Protein AF-A0A973CL80-F1 (afdb_monomer_lite)

Foldseek 3Di:
DDPVVVVVVVVVVPPPPDDPPPVPPVLQCVPPPWADQDWALPVQVSVLVNQLCDPDDDPCSNVSSVQQVVQGKKWFWDLLQLPPFTWIWIWGNDPDQKTKIWIWGDDDNTTDTAGIDIASWKFRPDNNFQWIWGWHDPDDQKTKIWIWHGPNRHIHTDDIDIARHDPPGPVVRPVVCCVCGPVVRTTDIDGPPPPPPD

Radius of gyration: 22.51 Å; chains: 1; bounding box: 48×51×79 Å

Sequence (198 aa):
MNKSTLIILLIELGILLSGCATKRLDHHIVKLDLTYDHVINNPYEWALQQFSDGPISGPDVGDYARLVLAHGLKETHADLAGDARKELLLREKSSGRVWTVLVFTPVQSAYKYIGNFTASYASAVNPNESSVLVYEACGGKYGYIYTYTHDGKRFNGTLVRDIHAGDGAPEANNKLMAKLFSQEKRLKWTKTGLMVNE

Structure (mmCIF, N/CA/C/O backbone):
data_AF-A0A973CL80-F1
#
_entry.id   AF-A0A973CL80-F1
#
loop_
_atom_site.group_PDB
_atom_site.id
_atom_site.type_symbol
_atom_site.label_atom_id
_atom_site.label_alt_id
_atom_site.label_comp_id
_atom_site.label_asym_id
_atom_site.label_entity_id
_atom_site.label_seq_id
_atom_site.pdbx_PDB_ins_code
_atom_site.Cartn_x
_atom_site.Cartn_y
_atom_site.Cartn_z
_atom_site.occupancy
_atom_site.B_iso_or_equiv
_atom_site.auth_seq_id
_atom_site.auth_comp_id
_atom_site.auth_asym_id
_atom_site.auth_atom_id
_atom_site.pdbx_PDB_model_num
ATOM 1 N N . MET A 1 1 ? -27.851 -34.816 57.993 1.00 46.81 1 MET A N 1
ATOM 2 C CA . MET A 1 1 ? -27.375 -33.956 56.884 1.00 46.81 1 MET A CA 1
ATOM 3 C C . MET A 1 1 ? -26.200 -34.651 56.215 1.00 46.81 1 MET A C 1
ATOM 5 O O . MET A 1 1 ? -25.145 -34.765 56.825 1.00 46.81 1 MET A O 1
ATOM 9 N N . ASN A 1 2 ? -26.423 -35.220 55.028 1.00 37.25 2 ASN A N 1
ATOM 10 C CA . ASN A 1 2 ? -25.458 -36.082 54.341 1.00 37.25 2 ASN A CA 1
ATOM 11 C C . ASN A 1 2 ? -24.443 -35.267 53.529 1.00 37.25 2 ASN A C 1
ATOM 13 O O . ASN A 1 2 ? -24.817 -34.363 52.779 1.00 37.25 2 ASN A O 1
ATOM 17 N N . LYS A 1 3 ? -23.166 -35.661 53.646 1.00 42.28 3 LYS A N 1
ATOM 18 C CA . LYS A 1 3 ? -21.982 -35.096 52.966 1.00 42.28 3 LYS A CA 1
ATOM 19 C C . LYS A 1 3 ? -22.070 -35.079 51.428 1.00 42.28 3 LYS A C 1
ATOM 21 O O . LYS A 1 3 ? -21.252 -34.438 50.785 1.00 42.28 3 LYS A O 1
ATOM 26 N N . SER A 1 4 ? -23.081 -35.716 50.844 1.00 43.84 4 SER A N 1
ATOM 27 C CA . SER A 1 4 ? -23.290 -35.817 49.395 1.00 43.84 4 SER A CA 1
ATOM 28 C C . SER A 1 4 ? -23.977 -34.600 48.761 1.00 43.84 4 SER A C 1
ATOM 30 O O . SER A 1 4 ? -24.034 -34.510 47.542 1.00 43.84 4 SER A O 1
ATOM 32 N N . THR A 1 5 ? -24.474 -33.648 49.559 1.00 43.38 5 THR A N 1
ATOM 33 C CA . THR A 1 5 ? -25.185 -32.456 49.039 1.00 43.38 5 THR A CA 1
ATOM 34 C C . THR A 1 5 ? -24.254 -31.251 48.839 1.00 43.38 5 THR A C 1
ATOM 36 O O . THR A 1 5 ? -24.629 -30.277 48.199 1.00 43.38 5 THR A O 1
ATOM 39 N N . LEU A 1 6 ? -23.014 -31.313 49.343 1.00 38.94 6 LEU A N 1
ATOM 40 C CA . LEU A 1 6 ? -22.056 -30.199 49.279 1.00 38.94 6 LEU A CA 1
ATOM 41 C C . LEU A 1 6 ? -21.165 -30.218 48.018 1.00 38.94 6 LEU A C 1
ATOM 43 O O . LEU A 1 6 ? -20.456 -29.255 47.759 1.00 38.94 6 LEU A O 1
ATOM 47 N N . ILE A 1 7 ? -21.202 -31.293 47.221 1.00 42.03 7 ILE A N 1
ATOM 48 C CA . ILE A 1 7 ? -20.348 -31.445 46.025 1.00 42.03 7 ILE A CA 1
ATOM 49 C C . ILE A 1 7 ? -21.043 -30.953 44.744 1.00 42.03 7 ILE A C 1
ATOM 51 O O . ILE A 1 7 ? -20.374 -30.588 43.784 1.00 42.03 7 ILE A O 1
ATOM 55 N N . ILE A 1 8 ? -22.374 -30.844 44.735 1.00 38.97 8 ILE A N 1
ATOM 56 C CA . ILE A 1 8 ? -23.116 -30.393 43.545 1.00 38.97 8 ILE A CA 1
ATOM 57 C C . ILE A 1 8 ? -23.096 -28.858 43.408 1.00 38.97 8 ILE A C 1
ATOM 59 O O . ILE A 1 8 ? -23.159 -28.342 42.299 1.00 38.97 8 ILE A O 1
ATOM 63 N N . LEU A 1 9 ? -22.865 -28.114 44.497 1.00 34.72 9 LEU A N 1
ATOM 64 C CA . LEU A 1 9 ? -22.787 -26.646 44.452 1.00 34.72 9 LEU A CA 1
ATOM 65 C C . LEU A 1 9 ? -21.416 -26.094 44.002 1.00 34.72 9 LEU A C 1
ATOM 67 O O . LEU A 1 9 ? -21.276 -24.891 43.805 1.00 34.72 9 LEU A O 1
ATOM 71 N N . LEU A 1 10 ? -20.402 -26.951 43.832 1.00 36.66 10 LEU A N 1
ATOM 72 C CA . LEU A 1 10 ? -19.055 -26.556 43.383 1.00 36.66 10 LEU A CA 1
ATOM 73 C C . LEU A 1 10 ? -18.781 -26.864 41.903 1.00 36.66 10 LEU A C 1
ATOM 75 O O . LEU A 1 10 ? -17.750 -26.448 41.384 1.00 36.66 10 LEU A O 1
ATOM 79 N N . ILE A 1 11 ? -19.706 -27.534 41.209 1.00 35.84 11 ILE A N 1
ATOM 80 C CA . ILE A 1 11 ? -19.589 -27.798 39.765 1.00 35.84 11 ILE A CA 1
ATOM 81 C C . ILE A 1 11 ? -20.318 -26.726 38.937 1.00 35.84 11 ILE A C 1
ATOM 83 O O . ILE A 1 11 ? -19.897 -26.434 37.821 1.00 35.84 11 ILE A O 1
ATOM 87 N N . GLU A 1 12 ? -21.318 -26.035 39.495 1.00 34.50 12 GLU A N 1
ATOM 88 C CA . GLU A 1 12 ? -22.017 -24.951 38.781 1.00 34.50 12 GLU A CA 1
ATOM 89 C C . GLU A 1 12 ? -21.366 -23.563 38.919 1.00 34.50 12 GLU A C 1
ATOM 91 O O . GLU A 1 12 ? -21.663 -22.670 38.131 1.00 34.50 12 GLU A O 1
ATOM 96 N N . LEU A 1 13 ? -20.407 -23.376 39.835 1.00 33.00 13 LEU A N 1
ATOM 97 C CA . LEU A 1 13 ? -19.635 -22.124 39.939 1.00 33.00 13 LEU A CA 1
ATOM 98 C C . LEU A 1 13 ? -18.301 -22.152 39.162 1.00 33.00 13 LEU A C 1
ATOM 100 O O . LEU A 1 13 ? -17.544 -21.184 39.189 1.00 33.00 13 LEU A O 1
ATOM 104 N N . GLY A 1 14 ? -18.009 -23.258 38.468 1.00 31.36 14 GLY A N 1
ATOM 105 C CA . GLY A 1 14 ? -16.753 -23.508 37.748 1.00 31.36 14 GLY A CA 1
ATOM 106 C C . GLY A 1 14 ? -16.830 -23.392 36.221 1.00 31.36 14 GLY A C 1
ATOM 107 O O . GLY A 1 14 ? -15.863 -23.743 35.551 1.00 31.36 14 GLY A O 1
ATOM 108 N N . ILE A 1 15 ? -17.944 -22.908 35.655 1.00 38.41 15 ILE A N 1
ATOM 109 C CA . ILE A 1 15 ? -18.141 -22.750 34.195 1.00 38.41 15 ILE A CA 1
ATOM 110 C C . ILE A 1 15 ? -18.389 -21.276 33.825 1.00 38.41 15 ILE A C 1
ATOM 112 O O . ILE A 1 15 ? -19.225 -20.951 32.991 1.00 38.41 15 ILE A O 1
ATOM 116 N N . LEU A 1 16 ? -17.668 -20.347 34.461 1.00 35.88 16 LEU A N 1
ATOM 117 C CA . LEU A 1 16 ? -17.769 -18.913 34.142 1.00 35.88 16 LEU A CA 1
ATOM 118 C C . LEU A 1 16 ? -16.431 -18.223 33.838 1.00 35.88 16 LEU A C 1
ATOM 120 O O . LEU A 1 16 ? -16.407 -17.013 33.649 1.00 35.88 16 LEU A O 1
ATOM 124 N N . LEU A 1 17 ? -15.322 -18.964 33.723 1.00 36.97 17 LEU A N 1
ATOM 125 C CA . LEU A 1 17 ? -13.997 -18.376 33.456 1.00 36.97 17 LEU A CA 1
ATOM 126 C C . LEU A 1 17 ? -13.122 -19.171 32.469 1.00 36.97 17 LEU A C 1
ATOM 128 O O . LEU A 1 17 ? -11.899 -19.105 32.532 1.00 36.97 17 LEU A O 1
ATOM 132 N N . SER A 1 18 ? -13.716 -19.876 31.507 1.00 39.81 18 SER A N 1
ATOM 133 C CA . SER A 1 18 ? -12.979 -20.366 30.331 1.00 39.81 18 SER A CA 1
ATOM 134 C C . SER A 1 18 ? -13.463 -19.659 29.074 1.00 39.81 18 SER A C 1
ATOM 136 O O . SER A 1 18 ? -14.148 -20.217 28.230 1.00 39.81 18 SER A O 1
ATOM 138 N N . GLY A 1 19 ? -13.063 -18.390 28.987 1.00 29.83 19 GLY A N 1
ATOM 139 C CA . GLY A 1 19 ? -13.034 -17.621 27.755 1.00 29.83 19 GLY A CA 1
ATOM 140 C C . GLY A 1 19 ? -14.408 -17.237 27.224 1.00 29.83 19 GLY A C 1
ATOM 141 O O . GLY A 1 19 ? -15.170 -18.059 26.726 1.00 29.83 19 GLY A O 1
ATOM 142 N N . CYS A 1 20 ? -14.647 -15.931 27.142 1.00 28.47 20 CYS A N 1
ATOM 143 C CA . CYS A 1 20 ? -15.263 -15.399 25.938 1.00 28.47 20 CYS A CA 1
ATOM 144 C C . CYS A 1 20 ? -14.469 -15.932 24.734 1.00 28.47 20 CYS A C 1
ATOM 146 O O . CYS A 1 20 ? -13.555 -15.278 24.233 1.00 28.47 20 CYS A O 1
ATOM 148 N N . ALA A 1 21 ? -14.833 -17.118 24.249 1.00 31.58 21 ALA A N 1
ATOM 149 C CA . ALA A 1 21 ? -14.760 -17.447 22.849 1.00 31.58 21 ALA A CA 1
ATOM 150 C C . ALA A 1 21 ? -15.688 -16.438 22.169 1.00 31.58 21 ALA A C 1
ATOM 152 O O . ALA A 1 21 ? -16.832 -16.722 21.817 1.00 31.58 21 ALA A O 1
ATOM 153 N N . THR A 1 22 ? -15.183 -15.208 22.004 1.00 36.66 22 THR A N 1
ATOM 154 C CA . THR A 1 22 ? -15.509 -14.461 20.803 1.00 36.66 22 THR A CA 1
ATOM 155 C C . THR A 1 22 ? -15.343 -15.488 19.705 1.00 36.66 22 THR A C 1
ATOM 157 O O . THR A 1 22 ? -14.297 -16.129 19.597 1.00 36.66 22 THR A O 1
ATOM 160 N N . LYS A 1 23 ? -16.440 -15.775 19.013 1.00 31.12 23 LYS A N 1
ATOM 161 C CA . LYS A 1 23 ? -16.425 -16.516 17.767 1.00 31.12 23 LYS A CA 1
ATOM 162 C C . LYS A 1 23 ? -15.374 -15.823 16.899 1.00 31.12 23 LYS A C 1
ATOM 164 O O . LYS A 1 23 ? -15.697 -14.858 16.217 1.00 31.12 23 LYS A O 1
ATOM 169 N N . ARG A 1 24 ? -14.110 -16.246 16.983 1.00 37.41 24 ARG A N 1
ATOM 170 C CA . ARG A 1 24 ? -13.103 -15.972 15.972 1.00 37.41 24 ARG A CA 1
ATOM 171 C C . ARG A 1 24 ? -13.581 -16.809 14.801 1.00 37.41 24 ARG A C 1
ATOM 173 O O . ARG A 1 24 ? -13.173 -17.950 14.625 1.00 37.41 24 ARG A O 1
ATOM 180 N N . LEU A 1 25 ? -14.555 -16.254 14.077 1.00 45.69 25 LEU A N 1
ATOM 181 C CA . LEU A 1 25 ? -14.662 -16.502 12.654 1.00 45.69 25 LEU A CA 1
ATOM 182 C C . LEU A 1 25 ? -13.237 -16.348 12.121 1.00 45.69 25 LEU A C 1
ATOM 184 O O . LEU A 1 25 ? -12.468 -15.526 12.619 1.00 45.69 25 LEU A O 1
ATOM 188 N N . ASP A 1 26 ? -12.832 -17.208 11.211 1.00 50.22 26 ASP A N 1
ATOM 189 C CA . ASP A 1 26 ? -11.482 -17.151 10.680 1.00 50.22 26 ASP A CA 1
ATOM 190 C C . ASP A 1 26 ? -11.305 -15.799 9.949 1.00 50.22 26 ASP A C 1
ATOM 192 O O . ASP A 1 26 ? -11.856 -15.585 8.873 1.00 50.22 26 ASP A O 1
ATOM 196 N N . HIS A 1 27 ? -10.664 -14.818 10.601 1.00 61.47 27 HIS A N 1
ATOM 197 C CA . HIS A 1 27 ? -10.579 -13.422 10.140 1.00 61.47 27 HIS A CA 1
ATOM 198 C C . HIS A 1 27 ? -9.438 -13.213 9.125 1.00 61.47 27 HIS A C 1
ATOM 200 O O . HIS A 1 27 ? -9.109 -12.070 8.803 1.00 61.47 27 HIS A O 1
ATOM 206 N N . HIS A 1 28 ? -8.785 -14.285 8.669 1.00 65.62 28 HIS A N 1
ATOM 207 C CA . HIS A 1 28 ? -7.541 -14.239 7.904 1.00 65.62 28 HIS A CA 1
ATOM 208 C C . HIS A 1 28 ? -7.793 -14.096 6.397 1.00 65.62 28 HIS A C 1
ATOM 210 O O . HIS A 1 28 ? -7.787 -15.060 5.634 1.00 65.62 28 HIS A O 1
ATOM 216 N N . ILE A 1 29 ? -8.006 -12.862 5.943 1.00 70.38 29 ILE A N 1
ATOM 217 C CA . ILE A 1 29 ? -8.413 -12.584 4.560 1.00 70.38 29 ILE A CA 1
ATOM 218 C C . ILE A 1 29 ? -7.268 -12.551 3.550 1.00 70.38 29 ILE A C 1
ATOM 220 O O . ILE A 1 29 ? -7.510 -12.746 2.362 1.00 70.38 29 ILE A O 1
ATOM 224 N N . VAL A 1 30 ? -6.027 -12.341 4.001 1.00 65.19 30 VAL A N 1
ATOM 225 C CA . VAL A 1 30 ? -4.845 -12.339 3.118 1.00 65.19 30 VAL A CA 1
ATOM 226 C C . VAL A 1 30 ? -4.619 -13.722 2.479 1.00 65.19 30 VAL A C 1
ATOM 228 O O . VAL A 1 30 ? -3.972 -13.816 1.443 1.00 65.19 30 VAL A O 1
ATOM 231 N N . LYS A 1 31 ? -5.191 -14.792 3.055 1.00 60.50 31 LYS A N 1
ATOM 232 C CA . LYS A 1 31 ? -5.085 -16.178 2.566 1.00 60.50 31 LYS A CA 1
ATOM 233 C C . LYS A 1 31 ? -6.223 -16.618 1.632 1.00 60.50 31 LYS A C 1
ATOM 235 O O . LYS A 1 31 ? -6.086 -17.657 0.996 1.00 60.50 31 LYS A O 1
ATOM 240 N N . LEU A 1 32 ? -7.343 -15.889 1.582 1.00 61.12 32 LEU A N 1
ATOM 241 C CA . LEU A 1 32 ? -8.614 -16.377 1.008 1.00 61.12 32 LEU A CA 1
ATOM 242 C C . LEU A 1 32 ? -9.202 -15.495 -0.103 1.00 61.12 32 LEU A C 1
ATOM 244 O O . LEU A 1 32 ? -10.390 -15.579 -0.393 1.00 61.12 32 LEU A O 1
ATOM 248 N N . ASP A 1 33 ? -8.399 -14.639 -0.721 1.00 55.09 33 ASP A N 1
ATOM 249 C CA . ASP A 1 33 ? -8.839 -13.757 -1.801 1.00 55.09 33 ASP A CA 1
ATOM 250 C C . ASP A 1 33 ? -10.065 -12.845 -1.478 1.00 55.09 33 ASP A C 1
ATOM 252 O O . ASP A 1 33 ? -11.037 -12.745 -2.228 1.00 55.09 33 ASP A O 1
ATOM 256 N N . LEU A 1 34 ? -9.915 -12.048 -0.400 1.00 64.31 34 LEU A N 1
ATOM 257 C CA . LEU A 1 34 ? -10.118 -10.576 -0.428 1.00 64.31 34 LEU A CA 1
ATOM 258 C C . LEU A 1 34 ? -11.486 -9.934 -0.094 1.00 64.31 34 LEU A C 1
ATOM 260 O O . LEU A 1 34 ? -11.766 -8.838 -0.587 1.00 64.31 34 LEU A O 1
ATOM 264 N N . THR A 1 35 ? -12.321 -10.470 0.807 1.00 64.56 35 THR A N 1
ATOM 265 C CA . THR A 1 35 ? -13.436 -9.648 1.344 1.00 64.56 35 THR A CA 1
ATOM 266 C C . THR A 1 35 ? -13.650 -9.787 2.845 1.00 64.56 35 THR A C 1
ATOM 268 O O . THR A 1 35 ? -13.826 -10.890 3.350 1.00 64.56 35 THR A O 1
ATOM 271 N N . TYR A 1 36 ? -13.702 -8.646 3.536 1.00 77.56 36 TYR A N 1
ATOM 272 C CA . TYR A 1 36 ? -14.048 -8.527 4.950 1.00 77.56 36 TYR A CA 1
ATOM 273 C C . TYR A 1 36 ? -15.005 -7.348 5.114 1.00 77.56 36 TYR A C 1
ATOM 275 O O . TYR A 1 36 ? -14.643 -6.212 4.817 1.00 77.56 36 TYR A O 1
ATOM 283 N N . ASP A 1 37 ? -16.239 -7.600 5.537 1.00 77.06 37 ASP A N 1
ATOM 284 C CA . ASP A 1 37 ? -17.301 -6.589 5.605 1.00 77.06 37 ASP A CA 1
ATOM 285 C C . ASP A 1 37 ? -17.542 -6.042 7.022 1.00 77.06 37 ASP A C 1
ATOM 287 O O . ASP A 1 37 ? -18.279 -5.061 7.201 1.00 77.06 37 ASP A O 1
ATOM 291 N N . HIS A 1 38 ? -16.884 -6.628 8.025 1.00 84.12 38 HIS A N 1
ATOM 292 C CA . HIS A 1 38 ? -17.004 -6.210 9.413 1.00 84.12 38 HIS A CA 1
ATOM 293 C C . HIS A 1 38 ? -16.213 -4.931 9.717 1.00 84.12 38 HIS A C 1
ATOM 295 O O . HIS A 1 38 ? -15.209 -4.592 9.088 1.00 84.12 38 HIS A O 1
ATOM 301 N N . VAL A 1 39 ? -16.679 -4.224 10.747 1.00 89.19 39 VAL A N 1
ATOM 302 C CA . VAL A 1 39 ? -16.002 -3.052 11.302 1.00 89.19 39 VAL A CA 1
ATOM 303 C C . VAL A 1 39 ? -14.814 -3.496 12.154 1.00 89.19 39 VAL A C 1
ATOM 305 O O . VAL A 1 39 ? -14.908 -4.440 12.938 1.00 89.19 39 VAL A O 1
ATOM 308 N N . ILE A 1 40 ? -13.698 -2.791 12.005 1.00 90.56 40 ILE A N 1
ATOM 309 C CA . ILE A 1 40 ? -12.434 -3.035 12.688 1.00 90.56 40 ILE A CA 1
ATOM 310 C C . ILE A 1 40 ? -12.152 -1.844 13.602 1.00 90.56 40 ILE A C 1
ATOM 312 O O . ILE A 1 40 ? -11.837 -0.749 13.139 1.00 90.56 40 ILE A O 1
ATOM 316 N N . ASN A 1 41 ? -12.260 -2.062 14.911 1.00 90.56 41 ASN A N 1
A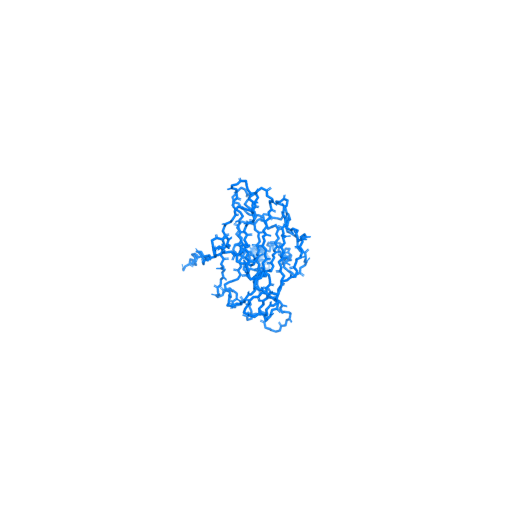TOM 317 C CA . ASN A 1 41 ? -11.998 -1.021 15.911 1.00 90.56 41 ASN A CA 1
ATOM 318 C C . ASN A 1 41 ? -10.494 -0.791 16.130 1.00 90.56 41 ASN A C 1
ATOM 320 O O . ASN A 1 41 ? -10.081 0.328 16.410 1.00 90.56 41 ASN A O 1
ATOM 324 N N . ASN A 1 42 ? -9.680 -1.841 15.977 1.00 91.12 42 ASN A N 1
ATOM 325 C CA . ASN A 1 42 ? -8.225 -1.778 16.099 1.00 91.12 42 ASN A CA 1
ATOM 326 C C . ASN A 1 42 ? -7.556 -2.303 14.813 1.00 91.12 42 ASN A C 1
ATOM 328 O O . ASN A 1 42 ? -7.216 -3.488 14.736 1.00 91.12 42 ASN A O 1
ATOM 332 N N . PRO A 1 43 ? -7.389 -1.461 13.775 1.00 91.12 43 PRO A N 1
ATOM 333 C CA . PRO A 1 43 ? -6.820 -1.894 12.498 1.00 91.12 43 PRO A CA 1
ATOM 334 C C . PRO A 1 43 ? -5.358 -2.337 12.613 1.00 91.12 43 PRO A C 1
ATOM 336 O O . PRO A 1 43 ? -4.914 -3.147 11.805 1.00 91.12 43 PRO A O 1
ATOM 339 N N . TYR A 1 44 ? -4.618 -1.866 13.622 1.00 91.31 44 TYR A N 1
ATOM 340 C CA . TYR A 1 44 ? -3.215 -2.224 13.836 1.00 91.31 44 TYR A CA 1
ATOM 341 C C . TYR A 1 44 ? -3.053 -3.655 14.338 1.00 91.31 44 TYR A C 1
ATOM 343 O O . TYR A 1 44 ? -2.296 -4.427 13.757 1.00 91.31 44 TYR A O 1
ATOM 351 N N . GLU A 1 45 ? -3.781 -4.020 15.393 1.00 87.69 45 GLU A N 1
ATOM 352 C CA . GLU A 1 45 ? -3.793 -5.392 15.911 1.00 87.69 45 GLU A CA 1
ATOM 353 C C . GLU A 1 45 ? -4.332 -6.360 14.860 1.00 87.69 45 GLU A C 1
ATOM 355 O O . GLU A 1 45 ? -3.741 -7.409 14.613 1.00 87.69 45 GLU A O 1
ATOM 360 N N . TRP A 1 46 ? -5.404 -5.960 14.172 1.00 89.19 46 TRP A N 1
ATOM 361 C CA . TRP A 1 46 ? -5.978 -6.761 13.104 1.00 89.19 46 TRP A CA 1
ATOM 362 C C . TRP A 1 46 ? -4.976 -6.970 11.955 1.00 89.19 46 TRP A C 1
ATOM 364 O O . TRP A 1 46 ? -4.794 -8.100 11.509 1.00 89.19 46 TRP A O 1
ATOM 374 N N . ALA A 1 47 ? -4.257 -5.929 11.518 1.00 88.81 47 ALA A N 1
ATOM 375 C CA . ALA A 1 47 ? -3.226 -6.041 10.484 1.00 88.81 47 ALA A CA 1
ATOM 376 C C . ALA A 1 47 ? -2.029 -6.894 10.927 1.00 88.81 47 ALA A C 1
ATOM 378 O O . ALA A 1 47 ? -1.533 -7.695 10.138 1.00 88.81 47 ALA A O 1
ATOM 379 N N . LEU A 1 48 ? -1.576 -6.764 12.179 1.00 87.56 48 LEU A N 1
ATOM 380 C CA . LEU A 1 48 ? -0.533 -7.631 12.733 1.00 87.56 48 LEU A CA 1
ATOM 381 C C . LEU A 1 48 ? -0.954 -9.097 12.682 1.00 87.56 48 LEU A C 1
ATOM 383 O O . LEU A 1 48 ? -0.152 -9.920 12.257 1.00 87.56 48 LEU A O 1
ATOM 387 N N . GLN A 1 49 ? -2.205 -9.403 13.032 1.00 83.88 49 GLN A N 1
ATOM 388 C CA . GLN A 1 49 ? -2.759 -10.750 12.920 1.00 83.88 49 GLN A CA 1
ATOM 389 C C . GLN A 1 49 ? -2.806 -11.238 11.461 1.00 83.88 49 GLN A C 1
ATOM 391 O O . GLN A 1 49 ? -2.486 -12.392 11.187 1.00 83.88 49 GLN A O 1
ATOM 396 N N . GLN A 1 50 ? -3.166 -10.374 10.504 1.00 85.38 50 GLN A N 1
ATOM 397 C CA . GLN A 1 50 ? -3.138 -10.748 9.085 1.00 85.38 50 GLN A CA 1
ATOM 398 C C . GLN A 1 50 ? -1.726 -11.076 8.597 1.00 85.38 50 GLN A C 1
ATOM 400 O O . GLN A 1 50 ? -1.544 -12.010 7.821 1.00 85.38 50 GLN A O 1
ATOM 405 N N . PHE A 1 51 ? -0.727 -10.305 9.029 1.00 85.12 51 PHE A N 1
ATOM 406 C CA . PHE A 1 51 ? 0.654 -10.502 8.602 1.00 85.12 51 PHE A CA 1
ATOM 407 C C . PHE A 1 51 ? 1.343 -11.646 9.344 1.00 85.12 51 PHE A C 1
ATOM 409 O O . PHE A 1 51 ? 2.088 -12.387 8.714 1.00 85.12 51 PHE A O 1
ATOM 416 N N . SER A 1 52 ? 1.097 -11.832 10.646 1.00 79.75 52 SER A N 1
ATOM 417 C CA . SER A 1 52 ? 1.737 -12.878 11.463 1.00 79.75 52 SER A CA 1
ATOM 418 C C . SER A 1 52 ? 1.487 -14.282 10.933 1.00 79.75 52 SER A C 1
ATOM 420 O O . SER A 1 52 ? 2.265 -15.200 11.163 1.00 79.75 52 SER A O 1
ATOM 422 N N . ASP A 1 53 ? 0.405 -14.419 10.188 1.00 72.31 53 ASP A N 1
ATOM 423 C CA . ASP A 1 53 ? -0.056 -15.652 9.594 1.00 72.31 53 ASP A CA 1
ATOM 424 C C . ASP A 1 53 ? 0.809 -16.191 8.454 1.00 72.31 53 ASP A C 1
ATOM 426 O O . ASP A 1 53 ? 0.617 -17.347 8.066 1.00 72.31 53 ASP A O 1
ATOM 430 N N . GLY A 1 54 ? 1.760 -15.377 7.981 1.00 61.19 54 GLY A N 1
ATOM 431 C CA . GLY A 1 54 ? 2.841 -15.736 7.074 1.00 61.19 54 GLY A CA 1
ATOM 432 C C . GLY A 1 54 ? 2.417 -16.172 5.664 1.00 61.19 54 GLY A C 1
ATOM 433 O O . GLY A 1 54 ? 1.285 -16.591 5.432 1.00 61.19 54 GLY A O 1
ATOM 434 N N . PRO A 1 55 ? 3.343 -16.111 4.689 1.00 55.09 55 PRO A N 1
ATOM 435 C CA . PRO A 1 55 ? 3.159 -16.739 3.379 1.00 55.09 55 PRO A CA 1
ATOM 436 C C . PRO A 1 55 ? 3.438 -18.254 3.397 1.00 55.09 55 PRO A C 1
ATOM 438 O O . PRO A 1 55 ? 3.224 -18.932 2.396 1.00 55.09 55 PRO A O 1
ATOM 441 N N . ILE A 1 56 ? 3.964 -18.787 4.505 1.00 48.97 56 ILE A N 1
ATOM 442 C CA . ILE A 1 56 ? 4.509 -20.144 4.595 1.00 48.97 56 ILE A CA 1
ATOM 443 C C . ILE A 1 56 ? 3.573 -20.992 5.451 1.00 48.97 56 ILE A C 1
ATOM 445 O O . ILE A 1 56 ? 3.426 -20.737 6.637 1.00 48.97 56 ILE A O 1
ATOM 449 N N . SER A 1 57 ? 2.982 -22.040 4.884 1.00 52.00 57 SER A N 1
ATOM 450 C CA . SER A 1 57 ? 2.504 -23.180 5.671 1.00 52.00 57 SER A CA 1
ATOM 451 C C . SER A 1 57 ? 3.708 -24.059 6.036 1.00 52.00 57 SER A C 1
ATOM 453 O O . SER A 1 57 ? 4.395 -24.536 5.133 1.00 52.00 57 SER A O 1
ATOM 455 N N . GLY A 1 58 ? 3.992 -24.277 7.324 1.00 50.75 58 GLY A N 1
ATOM 456 C CA . GLY A 1 58 ? 5.140 -25.089 7.754 1.00 50.75 58 GLY A CA 1
ATOM 457 C C . GLY A 1 58 ? 5.531 -24.908 9.229 1.00 50.75 58 GLY A C 1
ATOM 458 O O . GLY A 1 58 ? 4.882 -24.138 9.937 1.00 50.75 58 GLY A O 1
ATOM 459 N N . PRO A 1 59 ? 6.581 -25.602 9.711 1.00 52.09 59 PRO A N 1
ATOM 460 C CA . PRO A 1 59 ? 7.029 -25.537 11.110 1.00 52.09 59 PRO A CA 1
ATOM 461 C C . PRO A 1 59 ? 7.488 -24.134 11.555 1.00 52.09 59 PRO A C 1
ATOM 463 O O . PRO A 1 59 ? 7.483 -23.847 12.749 1.00 52.09 59 PRO A O 1
ATOM 466 N N . ASP A 1 60 ? 7.798 -23.243 10.608 1.00 60.53 60 ASP A N 1
ATOM 467 C CA . ASP A 1 60 ? 8.377 -21.919 10.868 1.00 60.53 60 ASP A CA 1
ATOM 468 C C . ASP A 1 60 ? 7.336 -20.788 11.022 1.00 60.53 60 ASP A C 1
ATOM 470 O O . ASP A 1 60 ? 7.699 -19.627 11.223 1.00 60.53 60 ASP A O 1
ATOM 474 N N . VAL A 1 61 ? 6.030 -21.092 10.962 1.00 62.75 61 VAL A N 1
ATOM 475 C CA . VAL A 1 61 ? 4.944 -20.092 11.110 1.00 62.75 61 VAL A CA 1
ATOM 476 C C . VAL A 1 61 ? 5.060 -19.330 12.431 1.00 62.75 61 VAL A C 1
ATOM 478 O O . VAL A 1 61 ? 4.868 -18.115 12.474 1.00 62.75 61 VAL A O 1
ATOM 481 N N . GLY A 1 62 ? 5.420 -20.031 13.511 1.00 65.31 62 GLY A N 1
ATOM 482 C CA . GLY A 1 62 ? 5.587 -19.420 14.829 1.00 65.31 62 GLY A CA 1
ATOM 483 C C . GLY A 1 62 ? 6.717 -18.389 14.874 1.00 65.31 62 GLY A C 1
ATOM 484 O O . GLY A 1 62 ? 6.584 -17.363 15.540 1.00 65.31 62 GLY A O 1
ATOM 485 N N . ASP A 1 63 ? 7.802 -18.618 14.136 1.00 71.00 63 ASP A N 1
ATOM 486 C CA . ASP A 1 63 ? 8.939 -17.698 14.094 1.00 71.00 63 ASP A CA 1
ATOM 487 C C . ASP A 1 63 ? 8.658 -16.498 13.189 1.00 71.00 63 ASP A C 1
ATOM 489 O O . ASP A 1 63 ? 8.994 -15.367 13.546 1.00 71.00 63 ASP A O 1
ATOM 493 N N . TYR A 1 64 ? 7.937 -16.703 12.084 1.00 69.50 64 TYR A N 1
ATOM 494 C CA . TYR A 1 64 ? 7.464 -15.604 11.244 1.00 69.50 64 TYR A CA 1
ATOM 495 C C . TYR A 1 64 ? 6.508 -14.674 12.004 1.00 69.50 64 TYR A C 1
ATOM 497 O O . TYR A 1 64 ? 6.693 -13.456 12.009 1.00 69.50 64 TYR A O 1
ATOM 505 N N . ALA A 1 65 ? 5.535 -15.241 12.723 1.00 72.94 65 ALA A N 1
ATOM 506 C CA . ALA A 1 65 ? 4.607 -14.480 13.553 1.00 72.94 65 ALA A CA 1
ATOM 507 C C . ALA A 1 65 ? 5.341 -13.616 14.591 1.00 72.94 65 ALA A C 1
ATOM 509 O O . ALA A 1 65 ? 5.037 -12.432 14.751 1.00 72.94 65 ALA A O 1
ATOM 510 N N . ARG A 1 66 ? 6.352 -14.183 15.263 1.00 76.19 66 ARG A N 1
ATOM 511 C CA . ARG A 1 66 ? 7.190 -13.451 16.225 1.00 76.19 66 ARG A CA 1
ATOM 512 C C . ARG A 1 66 ? 7.947 -12.302 15.570 1.00 76.19 66 ARG A C 1
ATOM 514 O O . ARG A 1 66 ? 8.007 -11.227 16.158 1.00 76.19 66 ARG A O 1
ATOM 521 N N . LEU A 1 67 ? 8.499 -12.499 14.372 1.00 76.25 67 LEU A N 1
ATOM 522 C CA . LEU A 1 67 ? 9.218 -11.449 13.645 1.00 76.25 67 LEU A CA 1
ATOM 523 C C . LEU A 1 67 ? 8.301 -10.287 13.258 1.00 76.25 67 LEU A C 1
ATOM 525 O O . LEU A 1 67 ? 8.657 -9.133 13.491 1.00 76.25 67 LEU A O 1
ATOM 529 N N . VAL A 1 68 ? 7.106 -10.578 12.738 1.00 78.06 68 VAL A N 1
ATOM 530 C CA . VAL A 1 68 ? 6.106 -9.554 12.396 1.00 78.06 68 VAL A CA 1
ATOM 531 C C . VAL A 1 68 ? 5.730 -8.735 13.630 1.00 78.06 68 VAL A C 1
ATOM 533 O O . VAL A 1 68 ? 5.737 -7.504 13.582 1.00 78.06 68 VAL A O 1
ATOM 536 N N . LEU A 1 69 ? 5.452 -9.403 14.753 1.00 78.81 69 LEU A N 1
ATOM 537 C CA . LEU A 1 69 ? 5.105 -8.739 16.010 1.00 78.81 69 LEU A CA 1
ATOM 538 C C . LEU A 1 69 ? 6.275 -7.917 16.570 1.00 78.81 69 LEU A C 1
ATOM 540 O O . LEU A 1 69 ? 6.068 -6.796 17.031 1.00 78.81 69 LEU A O 1
ATOM 544 N N . ALA A 1 70 ? 7.503 -8.432 16.489 1.00 80.62 70 ALA A N 1
ATOM 545 C CA . ALA A 1 70 ? 8.701 -7.740 16.961 1.00 80.62 70 ALA A CA 1
ATOM 546 C C . ALA A 1 70 ? 9.040 -6.504 16.113 1.00 80.62 70 ALA A C 1
ATOM 548 O O . ALA A 1 70 ? 9.478 -5.474 16.632 1.00 80.62 70 ALA A O 1
ATOM 549 N N . HIS A 1 71 ? 8.852 -6.584 14.797 1.00 83.06 71 HIS A N 1
ATOM 550 C CA . HIS A 1 71 ? 9.122 -5.471 13.895 1.00 83.06 71 HIS A CA 1
ATOM 551 C C . HIS A 1 71 ? 8.004 -4.427 13.915 1.00 83.06 71 HIS A C 1
ATOM 553 O O . HIS A 1 71 ? 8.285 -3.224 13.857 1.00 83.06 71 HIS A O 1
ATOM 559 N N . GLY A 1 72 ? 6.756 -4.868 14.039 1.00 88.62 72 GLY A N 1
ATOM 560 C CA . GLY A 1 72 ? 5.580 -4.018 14.011 1.00 88.62 72 GLY A CA 1
ATOM 561 C C . GLY A 1 72 ? 5.233 -3.540 12.601 1.00 88.62 72 GLY A C 1
ATOM 562 O O . GLY A 1 72 ? 5.624 -4.121 11.585 1.00 88.62 72 GLY A O 1
ATOM 563 N N . LEU A 1 73 ? 4.490 -2.438 12.541 1.00 92.62 73 LEU A N 1
ATOM 564 C CA . LEU A 1 73 ? 3.932 -1.911 11.303 1.00 92.62 73 LEU A CA 1
ATOM 565 C C . LEU A 1 73 ? 4.570 -0.579 10.895 1.00 92.62 73 LEU A C 1
ATOM 567 O O . LEU A 1 73 ? 5.176 0.159 11.683 1.00 92.62 73 LEU A O 1
ATOM 571 N N . LYS A 1 74 ? 4.391 -0.257 9.619 1.00 94.00 74 LYS A N 1
ATOM 572 C CA . LYS A 1 74 ? 4.447 1.104 9.103 1.00 94.00 74 LYS A CA 1
ATOM 573 C C . LYS A 1 74 ? 3.070 1.519 8.621 1.00 94.00 74 LYS A C 1
ATOM 575 O O . LYS A 1 74 ? 2.331 0.700 8.078 1.00 94.00 74 LYS A O 1
ATOM 580 N N . GLU A 1 75 ? 2.785 2.801 8.763 1.00 95.38 75 GLU A N 1
ATOM 581 C CA . GLU A 1 75 ? 1.530 3.400 8.333 1.00 95.38 75 GLU A CA 1
ATOM 582 C C . GLU A 1 75 ? 1.750 4.563 7.379 1.00 95.38 75 GLU A C 1
ATOM 584 O O . GLU A 1 75 ? 2.834 5.148 7.293 1.00 95.38 75 GLU A O 1
ATOM 589 N N . THR A 1 76 ? 0.692 4.896 6.661 1.00 94.00 76 THR A N 1
ATOM 590 C CA . THR A 1 76 ? 0.535 6.173 5.985 1.00 94.00 76 THR A CA 1
ATOM 591 C C . THR A 1 76 ? -0.952 6.481 5.861 1.00 94.00 76 THR A C 1
ATOM 593 O O . THR A 1 76 ? -1.790 5.578 5.906 1.00 94.00 76 THR A O 1
ATOM 596 N N . HIS A 1 77 ? -1.261 7.762 5.699 1.00 92.44 77 HIS A N 1
ATOM 597 C CA . HIS A 1 77 ? -2.608 8.236 5.437 1.00 92.44 77 HIS A CA 1
ATOM 598 C C . HIS A 1 77 ? -2.629 8.968 4.106 1.00 92.44 77 HIS A C 1
ATOM 600 O O . HIS A 1 77 ? -1.844 9.898 3.894 1.00 92.44 77 HIS A O 1
ATOM 606 N N . ALA A 1 78 ? -3.542 8.573 3.232 1.00 90.19 78 ALA A N 1
ATOM 607 C CA . ALA A 1 78 ? -3.701 9.167 1.916 1.00 90.19 78 ALA A CA 1
ATOM 608 C C . ALA A 1 78 ? -5.181 9.319 1.603 1.00 90.19 78 ALA A C 1
ATOM 610 O O . ALA A 1 78 ? -5.958 8.440 1.937 1.00 90.19 78 ALA A O 1
ATOM 611 N N . ASP A 1 79 ? -5.545 10.438 0.987 1.00 88.00 79 ASP A N 1
ATOM 612 C CA . ASP A 1 79 ? -6.870 10.608 0.399 1.00 88.00 79 ASP A CA 1
ATOM 613 C C . ASP A 1 79 ? -6.841 9.940 -0.979 1.00 88.00 79 ASP A C 1
ATOM 615 O O . ASP A 1 79 ? -6.251 10.486 -1.916 1.00 88.00 79 ASP A O 1
ATOM 619 N N . LEU A 1 80 ? -7.347 8.709 -1.062 1.00 86.19 80 LEU A N 1
ATOM 620 C CA . LEU A 1 80 ? -7.364 7.936 -2.303 1.00 86.19 80 LEU A CA 1
ATOM 621 C C . LEU A 1 80 ? -8.592 8.265 -3.158 1.00 86.19 80 LEU A C 1
ATOM 623 O O . LEU A 1 80 ? -8.527 8.086 -4.372 1.00 86.19 80 LEU A O 1
ATOM 627 N N . ALA A 1 81 ? -9.674 8.757 -2.540 1.00 80.88 81 ALA A N 1
ATOM 628 C CA . ALA A 1 81 ? -10.966 9.040 -3.172 1.00 80.88 81 ALA A CA 1
ATOM 629 C C . ALA A 1 81 ? -11.237 10.519 -3.480 1.00 80.88 81 ALA A C 1
ATOM 631 O O . ALA A 1 81 ? -12.245 10.821 -4.121 1.00 80.88 81 ALA A O 1
ATOM 632 N N . GLY A 1 82 ? -10.372 11.427 -3.028 1.00 81.81 82 GLY A N 1
ATOM 633 C CA . GLY A 1 82 ? -10.503 12.869 -3.232 1.00 81.81 82 GLY A CA 1
ATOM 634 C C . GLY A 1 82 ? -11.622 13.514 -2.437 1.00 81.81 82 GLY A C 1
ATOM 635 O O . GLY A 1 82 ? -12.053 14.618 -2.768 1.00 81.81 82 GLY A O 1
ATOM 636 N N . ASP A 1 83 ? -12.117 12.832 -1.410 1.00 83.69 83 ASP A N 1
ATOM 637 C CA . ASP A 1 83 ? -13.241 13.273 -0.591 1.00 83.69 83 ASP A CA 1
ATOM 638 C C . ASP A 1 83 ? -12.790 13.854 0.760 1.00 83.69 83 ASP A C 1
ATOM 640 O O . ASP A 1 83 ? -13.602 14.050 1.668 1.00 83.69 83 ASP A O 1
ATOM 644 N N . ALA A 1 84 ? -11.489 14.144 0.889 1.00 84.94 84 ALA A N 1
ATOM 645 C CA . ALA A 1 84 ? -10.803 14.591 2.095 1.00 84.94 84 ALA A CA 1
ATOM 646 C C . ALA A 1 84 ? -10.808 13.585 3.261 1.00 84.94 84 ALA A C 1
ATOM 648 O O . ALA A 1 84 ? -10.216 13.872 4.311 1.00 84.94 84 ALA A O 1
ATOM 649 N N . ARG A 1 85 ? -11.401 12.393 3.104 1.00 87.50 85 ARG A N 1
ATOM 650 C CA . ARG A 1 85 ? -11.256 11.295 4.060 1.00 87.50 85 ARG A CA 1
ATOM 651 C C . ARG A 1 85 ? -10.019 10.505 3.681 1.00 87.50 85 ARG A C 1
ATOM 653 O O . ARG A 1 85 ? -9.901 9.967 2.594 1.00 87.50 85 ARG A O 1
ATOM 660 N N . LYS A 1 86 ? -9.067 10.449 4.607 1.00 90.38 86 LYS A N 1
ATOM 661 C CA . LYS A 1 86 ? -7.820 9.726 4.370 1.00 90.38 86 LYS A CA 1
ATOM 662 C C . LYS A 1 86 ? -7.981 8.266 4.752 1.00 90.38 86 LYS A C 1
ATOM 664 O O . LYS A 1 86 ? -8.197 7.957 5.926 1.00 90.38 86 LYS A O 1
ATOM 669 N N . GLU A 1 87 ? -7.793 7.376 3.793 1.00 91.81 87 GLU A N 1
ATOM 670 C CA . GLU A 1 87 ? -7.574 5.963 4.046 1.00 91.81 87 GLU A CA 1
ATOM 671 C C . GLU A 1 87 ? -6.332 5.762 4.920 1.00 91.81 87 GLU A C 1
ATOM 673 O O . GLU A 1 87 ? 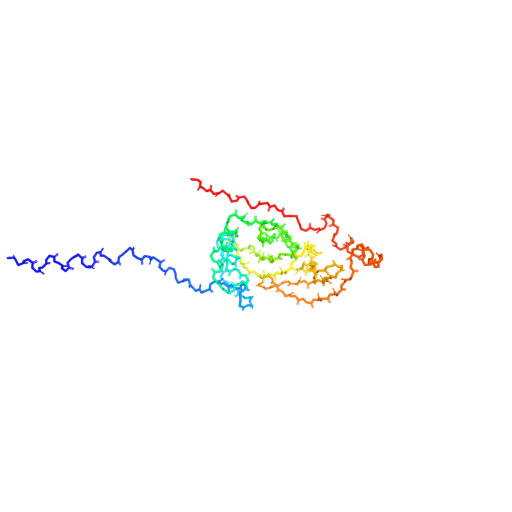-5.334 6.484 4.822 1.00 91.81 87 GLU A O 1
ATOM 678 N N . LEU A 1 88 ? -6.398 4.755 5.787 1.00 94.44 88 LEU A N 1
ATOM 679 C CA . LEU A 1 88 ? -5.255 4.228 6.518 1.00 94.44 88 LEU A CA 1
ATOM 680 C C . LEU A 1 88 ? -4.658 3.084 5.703 1.00 94.44 88 LEU A C 1
ATOM 682 O O . LEU A 1 88 ? -5.358 2.141 5.337 1.00 94.44 88 LEU A O 1
ATOM 686 N N . LEU A 1 89 ? -3.356 3.144 5.452 1.00 94.25 89 LEU A N 1
ATOM 687 C CA . LEU A 1 89 ? -2.625 2.064 4.808 1.00 94.25 89 LEU A CA 1
ATOM 688 C C . LEU A 1 89 ? -1.593 1.511 5.781 1.00 94.25 89 LEU A C 1
ATOM 690 O O . LEU A 1 89 ? -0.812 2.270 6.357 1.00 94.25 89 LEU A O 1
ATOM 694 N N . LEU A 1 90 ? -1.567 0.189 5.934 1.00 94.25 90 LEU A N 1
ATOM 695 C CA . LEU A 1 90 ? -0.667 -0.517 6.841 1.00 94.25 90 LEU A CA 1
ATOM 696 C C . LEU A 1 90 ? 0.173 -1.537 6.083 1.00 94.25 90 LEU A C 1
ATOM 698 O O . LEU A 1 90 ? -0.324 -2.263 5.224 1.00 94.25 90 LEU A O 1
ATOM 702 N N . ARG A 1 91 ? 1.452 -1.627 6.440 1.00 93.12 91 ARG A N 1
ATOM 703 C CA . ARG A 1 91 ? 2.354 -2.675 5.955 1.00 93.12 91 ARG A CA 1
ATOM 704 C C . ARG A 1 91 ? 3.300 -3.140 7.044 1.00 93.12 91 ARG A C 1
ATOM 706 O O . ARG A 1 91 ? 3.609 -2.380 7.962 1.00 93.12 91 ARG A O 1
ATOM 713 N N . GLU A 1 92 ? 3.822 -4.350 6.899 1.00 89.81 92 GLU A N 1
ATOM 714 C CA . GLU A 1 92 ? 4.870 -4.853 7.783 1.00 89.81 92 GLU A CA 1
ATOM 715 C C . GLU A 1 92 ? 6.120 -3.957 7.723 1.00 89.81 92 GLU A C 1
ATOM 717 O O . GLU A 1 92 ? 6.552 -3.486 6.658 1.00 89.81 92 GLU A O 1
ATOM 722 N N . LYS A 1 93 ? 6.742 -3.738 8.881 1.00 87.94 93 LYS A N 1
ATOM 723 C CA . LYS A 1 93 ? 8.042 -3.080 8.989 1.00 87.94 93 LYS A CA 1
ATOM 724 C C . LYS A 1 93 ? 9.180 -4.068 8.684 1.00 87.94 93 LYS A C 1
ATOM 726 O O . LYS A 1 93 ? 10.030 -4.323 9.530 1.00 87.94 93 LYS A O 1
ATOM 731 N N . SER A 1 94 ? 9.245 -4.567 7.454 1.00 81.44 94 SER A N 1
ATOM 732 C CA . SER A 1 94 ? 10.331 -5.441 6.990 1.00 81.44 94 SER A CA 1
ATOM 733 C C . SER A 1 94 ? 11.313 -4.724 6.054 1.00 81.44 94 SER A C 1
ATOM 735 O O . SER A 1 94 ? 10.999 -3.686 5.456 1.00 81.44 94 SER A O 1
ATOM 737 N N . SER A 1 95 ? 12.519 -5.282 5.916 1.00 75.19 95 SER A N 1
ATOM 738 C CA . SER A 1 95 ? 13.591 -4.806 5.021 1.00 75.19 95 SER A CA 1
ATOM 739 C C . SER A 1 95 ? 13.414 -5.233 3.555 1.00 75.19 95 SER A C 1
ATOM 741 O O . SER A 1 95 ? 14.326 -5.046 2.748 1.00 75.19 95 SER A O 1
ATOM 743 N N . GLY A 1 96 ? 12.255 -5.801 3.204 1.00 78.56 96 GLY A N 1
ATOM 744 C CA . GLY A 1 96 ? 11.939 -6.241 1.848 1.00 78.56 96 GLY A CA 1
ATOM 745 C C . GLY A 1 96 ? 11.997 -5.118 0.808 1.00 78.56 96 GLY A C 1
ATOM 746 O O . GLY A 1 96 ? 12.073 -3.935 1.128 1.00 78.56 96 GLY A O 1
ATOM 747 N N . ARG A 1 97 ? 11.966 -5.491 -0.474 1.00 82.50 97 ARG A N 1
ATOM 748 C CA . ARG A 1 97 ? 11.835 -4.538 -1.598 1.00 82.50 97 ARG A CA 1
ATOM 749 C C . ARG A 1 97 ? 10.394 -4.380 -2.071 1.00 82.50 97 ARG A C 1
ATOM 751 O O . ARG A 1 97 ? 10.098 -3.476 -2.848 1.00 82.50 97 ARG A O 1
ATOM 758 N N . VAL A 1 98 ? 9.538 -5.293 -1.638 1.00 87.56 98 VAL A N 1
ATOM 759 C CA . VAL A 1 98 ? 8.137 -5.421 -2.004 1.00 87.56 98 VAL A CA 1
ATOM 760 C C . VAL A 1 98 ? 7.392 -5.754 -0.719 1.00 87.56 98 VAL A C 1
ATOM 762 O O . VAL A 1 98 ? 7.880 -6.554 0.081 1.00 87.56 98 VAL A O 1
ATOM 765 N N . TRP A 1 99 ? 6.243 -5.123 -0.510 1.00 90.38 99 TRP A N 1
ATOM 766 C CA . TRP A 1 99 ? 5.415 -5.310 0.674 1.00 90.38 99 TRP A CA 1
ATOM 767 C C . TRP A 1 99 ? 3.960 -5.505 0.279 1.00 90.38 99 TRP A C 1
ATOM 769 O O . TRP A 1 99 ? 3.468 -4.823 -0.620 1.00 90.38 99 TRP A O 1
ATOM 779 N N . THR A 1 100 ? 3.256 -6.350 1.024 1.00 89.38 100 THR A N 1
ATOM 780 C CA . THR A 1 100 ? 1.794 -6.331 1.049 1.00 89.38 100 THR A CA 1
ATOM 781 C C . THR A 1 100 ? 1.332 -5.127 1.864 1.00 89.38 100 THR A C 1
ATOM 783 O O . THR A 1 100 ? 1.768 -4.922 3.000 1.00 89.38 100 THR A O 1
ATOM 786 N N . VAL A 1 101 ? 0.460 -4.318 1.274 1.00 91.19 101 VAL A N 1
ATOM 787 C CA . VAL A 1 101 ? -0.138 -3.131 1.886 1.00 91.19 101 VAL A CA 1
ATOM 788 C C . VAL A 1 101 ? -1.627 -3.374 2.067 1.00 91.19 101 VAL A C 1
ATOM 790 O O . VAL A 1 101 ? -2.330 -3.560 1.079 1.00 91.19 101 VAL A O 1
ATOM 793 N N . LEU A 1 102 ? -2.107 -3.345 3.308 1.00 91.75 102 LEU A N 1
ATOM 794 C CA . LEU A 1 102 ? -3.530 -3.412 3.639 1.00 91.75 102 LEU A CA 1
ATOM 795 C C . LEU A 1 102 ? -4.118 -2.000 3.642 1.00 91.75 102 LEU A C 1
ATOM 797 O O . LEU A 1 102 ? -3.498 -1.076 4.174 1.00 91.75 102 LEU A O 1
ATOM 801 N N . VAL A 1 103 ? -5.309 -1.840 3.072 1.00 91.62 103 VAL A N 1
ATOM 802 C CA . VAL A 1 103 ? -5.990 -0.552 2.918 1.00 91.62 103 VAL A CA 1
ATOM 803 C C . VAL A 1 103 ? -7.288 -0.562 3.709 1.00 91.62 103 VAL A C 1
ATOM 805 O O . VAL A 1 103 ? -8.110 -1.475 3.584 1.00 91.62 103 VAL A O 1
ATOM 808 N N . PHE A 1 104 ? -7.482 0.487 4.501 1.00 92.12 104 PHE A N 1
ATOM 809 C CA . PHE A 1 104 ? -8.640 0.663 5.356 1.00 92.12 104 PHE A CA 1
ATOM 810 C C . PHE A 1 104 ? -9.283 2.023 5.111 1.00 92.12 104 PHE A C 1
ATOM 812 O O . PHE A 1 104 ? -8.603 3.048 5.108 1.00 92.12 104 PHE A O 1
ATOM 819 N N . THR A 1 105 ? -10.605 2.041 4.983 1.00 91.31 105 THR A N 1
ATOM 820 C CA . THR A 1 105 ? -11.382 3.282 4.923 1.00 91.31 105 THR A CA 1
ATOM 821 C C . THR A 1 105 ? -11.961 3.608 6.306 1.00 91.31 105 THR A C 1
ATOM 823 O O . THR A 1 105 ? -12.434 2.694 6.999 1.00 91.31 105 THR A O 1
ATOM 826 N N . PRO A 1 106 ? -11.906 4.873 6.760 1.00 91.75 106 PRO A N 1
ATOM 827 C CA . PRO A 1 106 ? -12.490 5.271 8.036 1.00 91.75 106 PRO A CA 1
ATOM 828 C C . PRO A 1 106 ? -14.024 5.244 7.977 1.00 91.75 106 PRO A C 1
ATOM 830 O O . PRO A 1 106 ? -14.647 5.798 7.071 1.00 91.75 106 PRO A O 1
ATOM 833 N N . VAL A 1 107 ? -14.654 4.634 8.983 1.00 89.88 107 VAL A N 1
ATOM 834 C CA . VAL A 1 107 ? -16.114 4.587 9.155 1.00 89.88 107 VAL A CA 1
ATOM 835 C C . VAL A 1 107 ? -16.446 4.950 10.600 1.00 89.88 107 VAL A C 1
ATOM 837 O O . VAL A 1 107 ? -16.177 4.174 11.514 1.00 89.88 107 VAL A O 1
ATOM 840 N N . GLN A 1 108 ? -17.067 6.116 10.808 1.00 87.88 108 GLN A N 1
ATOM 841 C CA . GLN A 1 108 ? -17.341 6.667 12.145 1.00 87.88 108 GLN A CA 1
ATOM 842 C C . GLN A 1 108 ? -16.063 6.711 13.008 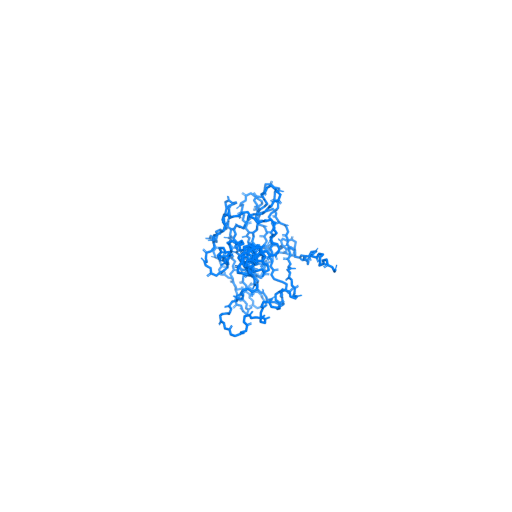1.00 87.88 108 GLN A C 1
ATOM 844 O O . GLN A 1 108 ? -15.112 7.393 12.641 1.00 87.88 108 GLN A O 1
ATOM 849 N N . SER A 1 109 ? -16.035 5.994 14.136 1.00 86.56 109 SER A N 1
ATOM 850 C CA . SER A 1 109 ? -14.893 5.884 15.054 1.00 86.56 109 SER A CA 1
ATOM 851 C C . SER A 1 109 ? -14.029 4.637 14.813 1.00 86.56 109 SER A C 1
ATOM 853 O O . SER A 1 109 ? -13.282 4.235 15.701 1.00 86.56 109 SER A O 1
ATOM 855 N N . ALA A 1 110 ? -14.178 3.976 13.667 1.00 90.75 110 ALA A N 1
ATOM 856 C CA . ALA A 1 110 ? -13.552 2.696 13.359 1.00 90.75 110 ALA A CA 1
ATOM 857 C C . ALA A 1 110 ? -13.126 2.628 11.882 1.00 90.75 110 ALA A C 1
ATOM 859 O O . ALA A 1 110 ? -13.123 3.634 11.171 1.00 90.75 110 ALA A O 1
ATOM 860 N N . TYR A 1 111 ? -12.760 1.435 11.416 1.00 92.12 111 TYR A N 1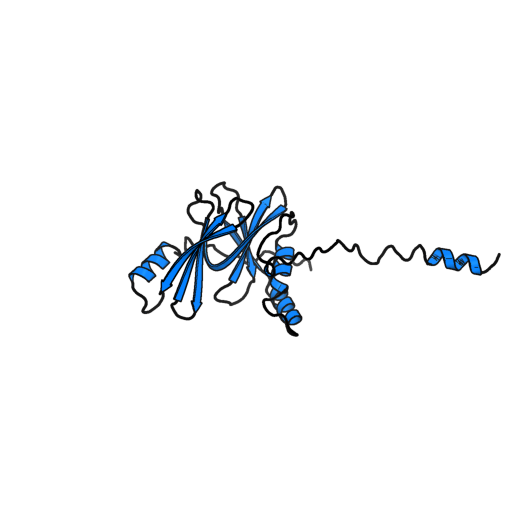
ATOM 861 C CA . TYR A 1 111 ? -12.271 1.204 10.060 1.00 92.12 111 TYR A CA 1
ATOM 862 C C . TYR A 1 111 ? -12.988 0.043 9.378 1.00 92.12 111 TYR A C 1
ATOM 864 O O . TYR A 1 111 ? -13.510 -0.862 10.028 1.00 92.12 111 TYR A O 1
ATOM 872 N N . LYS A 1 112 ? -12.968 0.041 8.048 1.00 90.56 112 LYS A N 1
ATOM 873 C CA . LYS A 1 112 ? -13.281 -1.131 7.227 1.00 90.56 112 LYS A CA 1
ATOM 874 C C . LYS A 1 112 ? -12.101 -1.450 6.334 1.00 90.56 112 LYS A C 1
ATOM 876 O O . LYS A 1 112 ? -11.562 -0.551 5.696 1.00 90.56 112 LYS A O 1
ATOM 881 N N . TYR A 1 113 ? -11.720 -2.720 6.283 1.00 89.94 113 TYR A N 1
ATOM 882 C CA . TYR A 1 113 ? -10.777 -3.195 5.281 1.00 89.94 113 TYR A CA 1
ATOM 883 C C . TYR A 1 113 ? -11.447 -3.138 3.907 1.00 89.94 113 TYR A C 1
ATOM 885 O O . TYR A 1 113 ? -12.575 -3.602 3.754 1.00 89.94 113 TYR A O 1
ATOM 893 N N . ILE A 1 114 ? -10.757 -2.567 2.922 1.00 87.88 114 ILE A N 1
ATOM 894 C CA . ILE A 1 114 ? -11.268 -2.480 1.550 1.00 87.88 114 ILE A CA 1
ATOM 895 C C . ILE A 1 114 ? -10.398 -3.235 0.551 1.00 87.88 114 ILE A C 1
ATOM 897 O O . ILE A 1 114 ? -10.836 -3.450 -0.568 1.00 87.88 114 ILE A O 1
ATOM 901 N N . GLY A 1 115 ? -9.198 -3.679 0.915 1.00 87.38 115 GLY A N 1
ATOM 902 C CA . GLY A 1 115 ? -8.363 -4.474 0.019 1.00 87.38 115 GLY A CA 1
ATOM 903 C C . GLY A 1 115 ? -6.886 -4.407 0.365 1.00 87.38 115 GLY A C 1
ATOM 904 O O . GLY A 1 115 ? -6.473 -3.749 1.323 1.00 87.38 115 GLY A O 1
ATOM 905 N N . ASN A 1 116 ? -6.075 -5.082 -0.440 1.00 89.38 116 ASN A N 1
ATOM 906 C CA . ASN A 1 116 ? -4.629 -4.962 -0.379 1.00 89.38 116 ASN A CA 1
ATOM 907 C C . ASN A 1 116 ? -4.003 -4.964 -1.764 1.00 89.38 116 ASN A C 1
ATOM 909 O O . ASN A 1 116 ? -4.612 -5.375 -2.748 1.00 89.38 116 ASN A O 1
ATOM 913 N N . PHE A 1 117 ? -2.752 -4.530 -1.812 1.00 87.94 117 PHE A N 1
ATOM 914 C CA . PHE A 1 117 ? -1.922 -4.603 -3.002 1.00 87.94 117 PHE A CA 1
ATOM 915 C C . PHE A 1 117 ? -0.465 -4.861 -2.628 1.00 87.94 117 PHE A C 1
ATOM 917 O O . PHE A 1 117 ? -0.027 -4.579 -1.510 1.00 87.94 117 PHE A O 1
ATOM 924 N N . THR A 1 118 ? 0.288 -5.377 -3.590 1.00 88.75 118 THR A N 1
ATOM 925 C CA . THR A 1 118 ? 1.718 -5.651 -3.458 1.00 88.75 118 THR A CA 1
ATOM 926 C C . THR A 1 118 ? 2.506 -4.492 -4.060 1.00 88.75 118 THR A C 1
ATOM 928 O O . THR A 1 118 ? 2.325 -4.164 -5.228 1.00 88.75 118 THR A O 1
ATOM 931 N N . ALA A 1 119 ? 3.360 -3.831 -3.276 1.00 90.44 119 ALA A N 1
ATOM 932 C CA . ALA A 1 119 ? 4.040 -2.605 -3.693 1.00 90.44 119 ALA A CA 1
ATOM 933 C C . ALA A 1 119 ? 5.515 -2.564 -3.293 1.00 90.44 119 ALA A C 1
ATOM 935 O O . ALA A 1 119 ? 5.867 -2.801 -2.142 1.00 90.44 119 ALA A O 1
ATOM 936 N N . SER A 1 120 ? 6.367 -2.128 -4.217 1.00 91.06 120 SER A N 1
ATOM 937 C CA . SER A 1 120 ? 7.648 -1.473 -3.925 1.00 91.06 120 SER A CA 1
ATOM 938 C C . SER A 1 120 ? 7.455 0.029 -3.726 1.00 91.06 120 SER A C 1
ATOM 940 O O . SER A 1 120 ? 7.991 0.617 -2.787 1.00 91.06 120 SER A O 1
ATOM 942 N N . TYR A 1 121 ? 6.661 0.655 -4.596 1.00 89.75 121 TYR A N 1
ATOM 943 C CA . TYR A 1 121 ? 6.236 2.046 -4.465 1.00 89.75 121 TYR A CA 1
ATOM 944 C C . TYR A 1 121 ? 4.730 2.140 -4.662 1.00 89.75 121 TYR A C 1
ATOM 946 O O . TYR A 1 121 ? 4.160 1.409 -5.464 1.00 89.75 121 TYR A O 1
ATOM 954 N N . ALA A 1 122 ? 4.104 3.076 -3.962 1.00 91.75 122 ALA A N 1
ATOM 955 C CA . ALA A 1 122 ? 2.715 3.440 -4.178 1.00 91.75 122 ALA A CA 1
ATOM 956 C C . ALA A 1 122 ? 2.606 4.964 -4.209 1.00 91.75 122 ALA A C 1
ATOM 958 O O . ALA A 1 122 ? 3.362 5.656 -3.520 1.00 91.75 122 ALA A O 1
ATOM 959 N N . SER A 1 123 ? 1.694 5.480 -5.019 1.00 89.50 123 SER A N 1
ATOM 960 C CA . SER A 1 123 ? 1.364 6.896 -5.122 1.00 89.50 123 SER A CA 1
ATOM 961 C C . SER A 1 123 ? -0.150 7.023 -5.184 1.00 89.50 123 SER A C 1
ATOM 963 O O . SER A 1 123 ? -0.782 6.339 -5.989 1.00 89.50 123 SER A O 1
ATOM 965 N N . ALA A 1 124 ? -0.727 7.866 -4.326 1.00 78.69 124 ALA A N 1
ATOM 966 C CA . ALA A 1 124 ? -2.123 8.255 -4.481 1.00 78.69 124 ALA A CA 1
ATOM 967 C C . ALA A 1 124 ? -2.255 8.976 -5.827 1.00 78.69 124 ALA A C 1
ATOM 969 O O . ALA A 1 124 ? -1.497 9.911 -6.112 1.00 78.69 124 ALA A O 1
ATOM 970 N N . VAL A 1 125 ? -3.144 8.484 -6.683 1.00 68.56 125 VAL A N 1
ATOM 971 C CA . VAL A 1 125 ? -3.421 9.135 -7.963 1.00 68.56 125 VAL A CA 1
ATOM 972 C C . VAL A 1 125 ? -4.377 10.290 -7.702 1.00 68.56 125 VAL A C 1
ATOM 974 O O . VAL A 1 125 ? -4.927 10.423 -6.613 1.00 68.56 125 VAL A O 1
ATOM 977 N N . ASN A 1 126 ? -4.480 11.165 -8.700 1.00 62.00 126 ASN A N 1
ATOM 978 C CA . ASN A 1 126 ? -5.447 12.245 -8.823 1.00 62.00 126 ASN A CA 1
ATOM 979 C C . ASN A 1 126 ? -6.685 12.025 -7.924 1.00 62.00 126 ASN A C 1
ATOM 981 O O . ASN A 1 126 ? -7.385 11.033 -8.140 1.00 62.00 126 ASN A O 1
ATOM 985 N N . PRO A 1 127 ? -6.959 12.910 -6.943 1.00 57.50 127 PRO A N 1
ATOM 986 C CA . PRO A 1 127 ? -7.989 12.688 -5.926 1.00 57.50 127 PRO A CA 1
ATOM 987 C C . PRO A 1 127 ? -9.345 12.281 -6.523 1.00 57.50 127 PRO A C 1
ATOM 989 O O . PRO A 1 127 ? -10.067 11.489 -5.948 1.00 57.50 127 PRO A O 1
ATOM 992 N N . ASN A 1 128 ? -9.665 12.717 -7.737 1.00 59.00 128 ASN A N 1
ATOM 993 C CA . ASN A 1 128 ? -10.971 12.479 -8.350 1.00 59.00 128 ASN A CA 1
ATOM 994 C C . ASN A 1 128 ? -11.203 11.060 -8.915 1.00 59.00 128 ASN A C 1
ATOM 996 O O . ASN A 1 128 ? -12.253 10.831 -9.513 1.00 59.00 128 ASN A O 1
ATOM 1000 N N . GLU A 1 129 ? -10.249 10.130 -8.808 1.00 67.88 129 GLU A N 1
ATOM 1001 C CA . GLU A 1 129 ? -10.316 8.831 -9.505 1.00 67.88 129 GLU A CA 1
ATOM 1002 C C . GLU A 1 129 ? -10.354 7.607 -8.575 1.00 67.88 129 GLU A C 1
ATOM 1004 O O . GLU A 1 129 ? -10.226 6.487 -9.071 1.00 67.88 129 GLU A O 1
ATOM 1009 N N . SER A 1 130 ? -10.523 7.789 -7.255 1.00 80.69 130 SER A N 1
ATOM 1010 C CA . SER A 1 130 ? -10.585 6.692 -6.265 1.00 80.69 130 SER A CA 1
ATOM 1011 C C . SER A 1 130 ? -9.535 5.613 -6.522 1.00 80.69 130 SER A C 1
ATOM 1013 O O . SER A 1 130 ? -9.861 4.429 -6.636 1.00 80.69 130 SER A O 1
ATOM 1015 N N . SER A 1 131 ? -8.277 6.023 -6.721 1.00 84.19 131 SER A N 1
ATOM 1016 C CA . SER A 1 131 ? -7.242 5.136 -7.246 1.00 84.19 131 SER A CA 1
ATOM 1017 C C . SER A 1 131 ? -5.854 5.341 -6.652 1.00 84.19 131 SER A C 1
ATOM 1019 O O . SER A 1 131 ? -5.450 6.419 -6.213 1.00 84.19 131 SER A O 1
ATOM 1021 N N . VAL A 1 132 ? -5.082 4.256 -6.670 1.00 88.75 132 VAL A N 1
ATOM 1022 C CA . VAL A 1 132 ? -3.662 4.251 -6.320 1.00 88.75 132 VAL A CA 1
ATOM 1023 C C . VAL A 1 132 ? -2.869 3.642 -7.467 1.00 88.75 132 VAL A C 1
ATOM 1025 O O . VAL A 1 132 ? -3.257 2.637 -8.074 1.00 88.75 132 VAL A O 1
ATOM 1028 N N . LEU A 1 133 ? -1.726 4.252 -7.746 1.00 91.06 133 LEU A N 1
ATOM 1029 C CA . LEU A 1 133 ? -0.741 3.717 -8.661 1.00 91.06 133 LEU A CA 1
ATOM 1030 C C . LEU A 1 133 ? 0.293 2.957 -7.848 1.00 91.06 133 LEU A C 1
ATOM 1032 O O . LEU A 1 133 ? 0.834 3.480 -6.871 1.00 91.06 133 LEU A O 1
ATOM 1036 N N . VAL A 1 134 ? 0.595 1.740 -8.266 1.00 91.88 134 VAL A N 1
ATOM 1037 C CA . VAL A 1 134 ? 1.510 0.847 -7.563 1.00 91.88 134 VAL A CA 1
ATOM 1038 C C . VAL A 1 134 ? 2.570 0.369 -8.526 1.00 91.88 134 VAL A C 1
ATOM 1040 O O . VAL A 1 134 ? 2.262 -0.018 -9.645 1.00 91.88 134 VAL A O 1
ATOM 1043 N N . TYR A 1 135 ? 3.819 0.395 -8.088 1.00 92.44 135 TYR A N 1
ATOM 1044 C CA . TYR A 1 135 ? 4.907 -0.293 -8.757 1.00 92.44 135 TYR A CA 1
ATOM 1045 C C . TYR A 1 135 ? 5.310 -1.508 -7.933 1.00 92.44 135 TYR A C 1
ATOM 1047 O O . TYR A 1 135 ? 5.674 -1.355 -6.764 1.00 92.44 135 TYR A O 1
ATOM 1055 N N . GLU A 1 136 ? 5.293 -2.682 -8.548 1.00 91.06 136 GLU A N 1
ATOM 1056 C CA . GLU A 1 136 ? 5.752 -3.946 -7.978 1.00 91.06 136 GLU A CA 1
ATOM 1057 C C . GLU A 1 136 ? 7.031 -4.387 -8.694 1.00 91.06 136 GLU A C 1
ATOM 1059 O O . GLU A 1 136 ? 7.018 -4.658 -9.894 1.00 91.06 136 GLU A O 1
ATOM 1064 N N . ALA A 1 137 ? 8.151 -4.447 -7.972 1.00 88.00 137 ALA A N 1
ATOM 1065 C CA . ALA A 1 137 ? 9.393 -4.964 -8.531 1.00 88.00 137 ALA A CA 1
ATOM 1066 C C . ALA A 1 137 ? 9.388 -6.501 -8.544 1.00 88.00 137 ALA A C 1
ATOM 1068 O O . ALA A 1 137 ? 9.199 -7.127 -7.505 1.00 8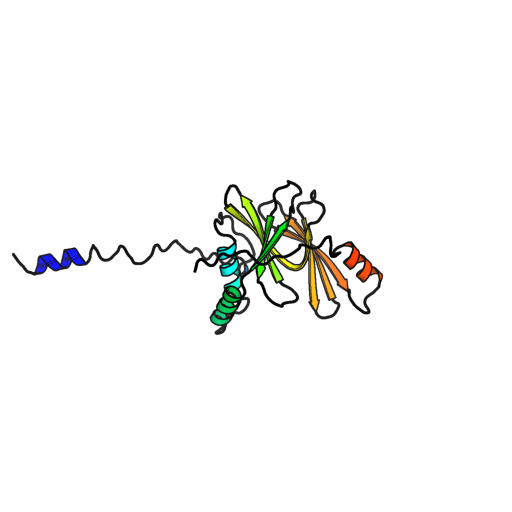8.00 137 ALA A O 1
ATOM 1069 N N . CYS A 1 138 ? 9.714 -7.110 -9.684 1.00 82.81 138 CYS A N 1
ATOM 1070 C CA . CYS A 1 138 ? 9.737 -8.570 -9.858 1.00 82.81 138 CYS A CA 1
ATOM 1071 C C . CYS A 1 138 ? 11.160 -9.150 -9.912 1.00 82.81 138 CYS A C 1
ATOM 1073 O O . CYS A 1 138 ? 11.367 -10.288 -10.325 1.00 82.81 138 CYS A O 1
ATOM 1075 N N . GLY A 1 139 ? 12.151 -8.361 -9.489 1.00 75.31 139 GLY A N 1
ATOM 1076 C CA . GLY A 1 139 ? 13.565 -8.720 -9.539 1.00 75.31 139 GLY A CA 1
ATOM 1077 C C . GLY A 1 139 ? 14.296 -8.101 -10.731 1.00 75.31 139 GLY A C 1
ATOM 1078 O O . GLY A 1 139 ? 13.729 -7.808 -11.783 1.00 75.31 139 GLY A O 1
ATOM 1079 N N . GLY A 1 140 ? 15.593 -7.849 -10.543 1.00 77.56 140 GLY A N 1
ATOM 1080 C CA . GLY A 1 140 ? 16.405 -7.145 -11.534 1.00 77.56 140 GLY A CA 1
ATOM 1081 C C . GLY A 1 140 ? 15.833 -5.764 -11.871 1.00 77.56 140 GLY A C 1
ATOM 1082 O O . GLY A 1 140 ? 15.620 -4.941 -10.982 1.00 77.56 140 GLY A O 1
ATOM 1083 N N . LYS A 1 141 ? 15.615 -5.522 -13.166 1.00 79.69 141 LYS A N 1
ATOM 1084 C CA . LYS A 1 141 ? 15.144 -4.248 -13.741 1.00 79.69 141 LYS A CA 1
ATOM 1085 C C . LYS A 1 141 ? 13.687 -4.319 -14.211 1.00 79.69 141 LYS A C 1
ATOM 1087 O O . LYS A 1 141 ? 13.234 -3.456 -14.954 1.00 79.69 141 LYS A O 1
ATOM 1092 N N . TYR A 1 142 ? 12.980 -5.389 -13.856 1.00 85.44 142 TYR A N 1
ATOM 1093 C CA . TYR A 1 142 ? 11.626 -5.655 -14.318 1.00 85.44 142 TYR A CA 1
ATOM 1094 C C . TYR A 1 142 ? 10.616 -5.464 -13.189 1.00 85.44 142 TYR A C 1
ATOM 1096 O O . TYR A 1 142 ? 10.886 -5.773 -12.023 1.00 85.44 142 TYR A O 1
ATOM 1104 N N . GLY A 1 143 ? 9.443 -4.969 -13.549 1.00 88.25 143 GLY A N 1
ATOM 1105 C CA . GLY A 1 143 ? 8.313 -4.859 -12.649 1.00 88.25 143 GLY A CA 1
ATOM 1106 C C . GLY A 1 143 ? 7.036 -4.508 -13.394 1.00 88.25 143 GLY A C 1
ATOM 1107 O O . GLY A 1 143 ? 7.015 -4.383 -14.621 1.00 88.25 143 GLY A O 1
ATOM 1108 N N . TYR A 1 144 ? 5.982 -4.304 -12.622 1.00 89.44 144 TYR A N 1
ATOM 1109 C CA . TYR A 1 144 ? 4.665 -3.950 -13.127 1.00 89.44 144 TYR A CA 1
ATOM 1110 C C . TYR A 1 144 ? 4.186 -2.654 -12.489 1.00 89.44 144 TYR A C 1
ATOM 1112 O O . TYR A 1 144 ? 4.426 -2.394 -11.308 1.00 89.44 144 TYR A O 1
ATOM 1120 N N . ILE A 1 145 ? 3.497 -1.840 -13.279 1.00 90.62 145 ILE A N 1
ATOM 1121 C CA . ILE A 1 145 ? 2.719 -0.703 -12.807 1.00 90.62 145 ILE A CA 1
ATOM 1122 C C . ILE A 1 145 ? 1.254 -1.113 -12.821 1.00 90.62 145 ILE A C 1
ATOM 1124 O O . ILE A 1 145 ? 0.713 -1.444 -13.875 1.00 90.62 145 ILE A O 1
ATOM 1128 N N . TYR A 1 146 ? 0.619 -1.035 -11.662 1.00 88.38 146 TYR A N 1
ATOM 1129 C CA . TYR A 1 146 ? -0.800 -1.286 -11.490 1.00 88.38 146 TYR A CA 1
ATOM 1130 C C . TYR A 1 146 ? -1.536 0.010 -11.187 1.00 88.38 146 TYR A C 1
ATOM 1132 O O . TYR A 1 146 ? -1.069 0.815 -10.377 1.00 88.38 146 TYR A O 1
ATOM 1140 N N . THR A 1 147 ? -2.722 0.165 -11.766 1.00 87.56 147 THR A N 1
ATOM 1141 C CA . THR A 1 147 ? -3.738 1.092 -11.262 1.00 87.56 147 THR A CA 1
ATOM 1142 C C . THR A 1 147 ? -4.822 0.286 -10.569 1.00 87.56 147 THR A C 1
ATOM 1144 O O . THR A 1 147 ? -5.545 -0.493 -11.207 1.00 87.56 147 THR A O 1
ATOM 1147 N N . TYR A 1 148 ? -4.947 0.495 -9.266 1.00 85.81 148 TYR A N 1
ATOM 1148 C CA . TYR A 1 148 ? -6.061 -0.031 -8.498 1.00 85.81 148 TYR A CA 1
ATOM 1149 C C . TYR A 1 148 ? -7.092 1.066 -8.283 1.00 85.81 148 TYR A C 1
ATOM 1151 O O . TYR A 1 148 ? -6.722 2.204 -8.003 1.00 85.81 148 TYR A O 1
ATOM 1159 N N . THR A 1 149 ? -8.363 0.709 -8.393 1.00 85.25 149 THR A N 1
ATOM 1160 C CA . THR A 1 149 ? -9.514 1.576 -8.125 1.00 85.25 149 THR A CA 1
ATOM 1161 C C . THR A 1 149 ? -10.300 1.042 -6.933 1.00 85.25 149 THR A C 1
ATOM 1163 O O . THR A 1 149 ? -10.205 -0.143 -6.619 1.00 85.25 149 THR A O 1
ATOM 1166 N N . HIS A 1 150 ? -11.083 1.876 -6.252 1.00 80.62 150 HIS A N 1
ATOM 1167 C CA . HIS A 1 150 ? -11.995 1.406 -5.211 1.00 80.62 150 HIS A CA 1
ATOM 1168 C C . HIS A 1 150 ? -13.338 2.124 -5.218 1.00 80.62 150 HIS A C 1
ATOM 1170 O O . HIS A 1 150 ? -13.438 3.291 -5.571 1.00 80.62 150 HIS A O 1
ATOM 1176 N N . ASP A 1 151 ? -14.375 1.420 -4.771 1.00 79.81 151 ASP A N 1
ATOM 1177 C CA . ASP A 1 151 ? -15.738 1.948 -4.601 1.00 79.81 151 ASP A CA 1
ATOM 1178 C C . ASP A 1 151 ? -16.054 2.302 -3.131 1.00 79.81 151 ASP A C 1
ATOM 1180 O O . ASP A 1 151 ? -17.208 2.491 -2.744 1.00 79.81 151 ASP A O 1
ATOM 1184 N N . GLY A 1 152 ? -15.020 2.325 -2.282 1.00 75.00 152 GLY A N 1
ATOM 1185 C CA . GLY A 1 152 ? -15.139 2.506 -0.830 1.00 75.00 152 GLY A CA 1
ATOM 1186 C C . GLY A 1 152 ? -15.562 1.244 -0.067 1.00 75.00 152 GLY A C 1
ATOM 1187 O O . GLY A 1 152 ? -15.624 1.265 1.161 1.00 75.00 152 GLY A O 1
ATOM 1188 N N . LYS A 1 153 ? -15.828 0.133 -0.761 1.00 75.44 153 LYS A N 1
ATOM 1189 C CA . LYS A 1 153 ? -16.090 -1.186 -0.166 1.00 75.44 153 LYS A CA 1
ATOM 1190 C C . LYS A 1 153 ? -15.021 -2.201 -0.546 1.00 75.44 153 LYS A C 1
ATOM 1192 O O . LYS A 1 153 ? -14.723 -3.076 0.261 1.00 75.44 153 LYS A O 1
ATOM 1197 N N . ARG A 1 154 ? -14.481 -2.109 -1.762 1.00 76.94 154 ARG A N 1
ATOM 1198 C CA . ARG A 1 154 ? -13.481 -3.025 -2.312 1.00 76.94 154 ARG A CA 1
ATOM 1199 C C . ARG A 1 154 ? -12.463 -2.296 -3.176 1.00 76.94 154 ARG A C 1
ATOM 1201 O O . ARG A 1 154 ? -12.791 -1.326 -3.851 1.00 76.94 154 ARG A O 1
ATOM 1208 N N . PHE A 1 155 ? -11.245 -2.813 -3.166 1.00 76.94 155 PHE A N 1
ATOM 1209 C CA . PHE A 1 155 ? -10.112 -2.402 -3.978 1.00 76.94 155 PHE A CA 1
ATOM 1210 C C . PHE A 1 155 ? -9.977 -3.379 -5.146 1.00 76.94 155 PHE A C 1
ATOM 1212 O O . PHE A 1 155 ? -9.788 -4.575 -4.936 1.00 76.94 155 PHE A O 1
ATOM 1219 N N . ASN A 1 156 ? -10.070 -2.880 -6.373 1.00 70.81 156 ASN A N 1
ATOM 1220 C CA . ASN A 1 156 ? -10.012 -3.664 -7.598 1.00 70.81 156 ASN A CA 1
ATOM 1221 C C . ASN A 1 156 ? -8.754 -3.288 -8.387 1.00 70.81 156 ASN A C 1
ATOM 1223 O O . ASN A 1 156 ? -8.563 -2.131 -8.762 1.00 70.81 156 ASN A O 1
ATOM 1227 N N . GLY A 1 157 ? -7.894 -4.267 -8.665 1.00 67.44 157 GLY A N 1
ATOM 1228 C CA . GLY A 1 157 ? -6.798 -4.099 -9.620 1.00 67.44 157 GLY A CA 1
ATOM 1229 C C . GLY A 1 157 ? -7.358 -4.086 -11.039 1.00 67.44 157 GLY A C 1
ATOM 1230 O O . GLY A 1 157 ? -8.020 -5.039 -11.437 1.00 67.44 157 GLY A O 1
ATOM 1231 N N . THR A 1 158 ? -7.128 -3.010 -11.791 1.00 68.00 158 THR A N 1
ATOM 1232 C CA . THR A 1 158 ? -7.848 -2.783 -13.061 1.00 68.00 158 THR A CA 1
ATOM 1233 C C . THR A 1 158 ? -6.940 -2.760 -14.283 1.00 68.00 158 THR A C 1
ATOM 1235 O O . THR A 1 158 ? -7.318 -3.273 -15.331 1.00 68.00 158 THR A O 1
ATOM 1238 N N . LEU A 1 159 ? -5.741 -2.182 -14.173 1.00 72.12 159 LEU A N 1
ATOM 1239 C CA . LEU A 1 159 ? -4.822 -2.055 -15.303 1.00 72.12 159 LEU A CA 1
ATOM 1240 C C . LEU A 1 159 ? -3.406 -2.415 -14.883 1.00 72.12 159 LEU A C 1
ATOM 1242 O O . LEU A 1 159 ? -2.899 -1.850 -13.917 1.00 72.12 159 LEU A O 1
ATOM 1246 N N . VAL A 1 160 ? -2.774 -3.299 -15.652 1.00 79.69 160 VAL A N 1
ATOM 1247 C CA . VAL A 1 160 ? -1.368 -3.679 -15.498 1.00 79.69 160 VAL A CA 1
ATOM 1248 C C . VAL A 1 160 ? -0.595 -3.199 -16.717 1.00 79.69 160 VAL A C 1
ATOM 1250 O O . VAL A 1 160 ? -1.005 -3.430 -17.854 1.00 79.69 160 VAL A O 1
ATOM 1253 N N . ARG A 1 161 ? 0.533 -2.537 -16.483 1.00 86.25 161 ARG A N 1
ATOM 1254 C CA . ARG A 1 161 ? 1.535 -2.220 -17.498 1.00 86.25 161 ARG A CA 1
ATOM 1255 C C . ARG A 1 161 ? 2.866 -2.807 -17.059 1.00 86.25 161 ARG A C 1
ATOM 1257 O O . ARG A 1 161 ? 3.362 -2.468 -15.988 1.00 86.25 161 ARG A O 1
ATOM 1264 N N . ASP A 1 162 ? 3.459 -3.645 -17.889 1.00 87.94 162 ASP A N 1
ATOM 1265 C CA . ASP A 1 162 ? 4.831 -4.099 -17.720 1.00 87.94 162 ASP A CA 1
ATOM 1266 C C . ASP A 1 162 ? 5.814 -2.939 -17.913 1.00 87.94 162 ASP A C 1
ATOM 1268 O O . ASP A 1 162 ? 5.618 -2.039 -18.736 1.00 87.94 162 ASP A O 1
ATOM 1272 N N . ILE A 1 163 ? 6.883 -2.926 -17.120 1.00 89.00 163 ILE A N 1
ATOM 1273 C CA . ILE A 1 163 ? 7.930 -1.924 -17.265 1.00 89.00 163 ILE A CA 1
ATOM 1274 C C . ILE A 1 163 ? 9.312 -2.505 -16.982 1.00 89.00 163 ILE A C 1
ATOM 1276 O O . ILE A 1 163 ? 9.550 -3.199 -15.995 1.00 89.00 163 ILE A O 1
ATOM 1280 N N . HIS A 1 164 ? 10.254 -2.158 -17.856 1.00 89.00 164 HIS A N 1
ATOM 1281 C CA . HIS A 1 164 ? 11.677 -2.376 -17.637 1.00 89.00 164 HIS A CA 1
ATOM 1282 C C . HIS A 1 164 ? 12.322 -1.042 -17.249 1.00 89.00 164 HIS A C 1
ATOM 1284 O O . HIS A 1 164 ? 12.420 -0.153 -18.096 1.00 89.00 164 HIS A O 1
ATOM 1290 N N . ALA A 1 165 ? 12.707 -0.867 -15.985 1.00 83.56 165 ALA A N 1
ATOM 1291 C CA . ALA A 1 165 ? 13.224 0.385 -15.432 1.00 83.56 165 ALA A CA 1
ATOM 1292 C C . ALA A 1 165 ? 14.388 0.149 -14.452 1.00 83.56 165 ALA A C 1
ATOM 1294 O O . ALA A 1 165 ? 14.528 -0.916 -13.853 1.00 83.56 165 ALA A O 1
ATOM 1295 N N . GLY A 1 166 ? 15.227 1.167 -14.279 1.00 81.50 166 GLY A N 1
ATOM 1296 C CA . GLY A 1 166 ? 16.476 1.116 -13.525 1.00 81.50 166 GLY A CA 1
ATOM 1297 C C . GLY A 1 166 ? 17.700 1.369 -14.405 1.00 81.50 166 GLY A C 1
ATOM 1298 O O . GLY A 1 166 ? 17.595 1.779 -15.564 1.00 81.50 166 GLY A O 1
ATOM 1299 N N . ASP A 1 167 ? 18.880 1.144 -13.836 1.00 75.44 167 ASP A N 1
ATOM 1300 C CA . ASP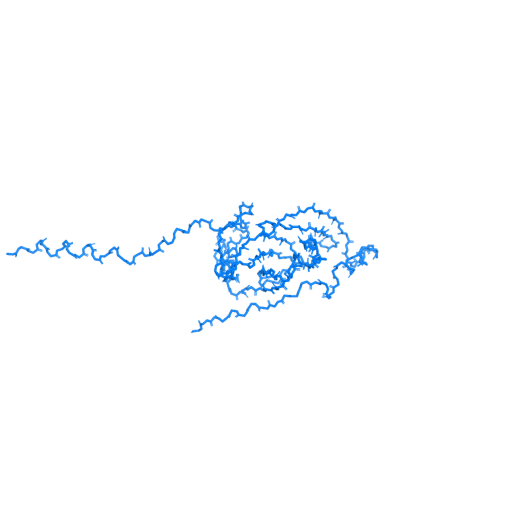 A 1 167 ? 20.153 1.309 -14.541 1.00 75.44 167 ASP A CA 1
ATOM 1301 C C . ASP A 1 167 ? 20.195 0.453 -15.820 1.00 75.44 167 ASP A C 1
ATOM 1303 O O . ASP A 1 167 ? 19.795 -0.705 -15.796 1.00 75.44 167 ASP A O 1
ATOM 1307 N N . GLY A 1 168 ? 20.632 0.999 -16.954 1.00 77.88 168 GLY A N 1
ATOM 1308 C CA . GLY A 1 168 ? 20.653 0.321 -18.260 1.00 77.88 168 GLY A CA 1
ATOM 1309 C C . GLY A 1 168 ? 19.287 -0.012 -18.888 1.00 77.88 168 GLY A C 1
ATOM 1310 O O . GLY A 1 168 ? 19.257 -0.686 -19.914 1.00 77.88 168 GLY A O 1
ATOM 1311 N N . ALA A 1 169 ? 18.168 0.425 -18.301 1.00 86.56 169 ALA A N 1
ATOM 1312 C CA . ALA A 1 169 ? 16.857 0.385 -18.949 1.00 86.56 169 ALA A CA 1
ATOM 1313 C C . ALA A 1 169 ? 16.675 1.574 -19.919 1.00 86.56 169 ALA A C 1
ATOM 1315 O O . ALA A 1 169 ? 17.363 2.589 -19.767 1.00 86.56 169 ALA A O 1
ATOM 1316 N N . PRO A 1 170 ? 15.733 1.509 -20.885 1.00 91.69 170 PRO A N 1
ATOM 1317 C CA . PRO A 1 170 ? 15.437 2.637 -21.766 1.00 91.69 170 PRO A CA 1
ATOM 1318 C C . PRO A 1 170 ? 15.155 3.925 -20.984 1.00 91.69 170 PRO A C 1
ATOM 1320 O O . PRO A 1 170 ? 14.348 3.934 -20.051 1.00 91.69 170 PRO A O 1
ATOM 1323 N N . GLU A 1 171 ? 15.775 5.036 -21.387 1.00 92.12 171 GLU A N 1
ATOM 1324 C CA . GLU A 1 171 ? 15.646 6.321 -20.684 1.00 92.12 171 GLU A CA 1
ATOM 1325 C C . GLU A 1 171 ? 14.180 6.775 -20.569 1.00 92.12 171 GLU A C 1
ATOM 1327 O O . GLU A 1 171 ? 13.769 7.322 -19.545 1.00 92.12 171 GLU A O 1
ATOM 1332 N N . ALA A 1 172 ? 13.360 6.483 -21.585 1.00 93.56 172 ALA A N 1
ATOM 1333 C CA . ALA A 1 172 ? 11.926 6.760 -21.575 1.00 93.56 172 ALA A CA 1
ATOM 1334 C C . ALA A 1 172 ? 11.194 6.075 -20.405 1.00 93.56 172 ALA A C 1
ATOM 1336 O O . ALA A 1 172 ? 10.342 6.696 -19.767 1.00 93.56 172 ALA A O 1
ATOM 1337 N N . ASN A 1 173 ? 11.569 4.838 -20.063 1.00 92.44 173 ASN A N 1
ATOM 1338 C CA . ASN A 1 173 ? 10.969 4.101 -18.950 1.00 92.44 173 ASN A CA 1
ATOM 1339 C C . ASN A 1 173 ? 11.405 4.685 -17.603 1.00 92.44 173 ASN A C 1
ATOM 1341 O O . ASN A 1 173 ? 10.583 4.855 -16.704 1.00 92.44 173 ASN A O 1
ATOM 1345 N N . ASN A 1 174 ? 12.676 5.075 -17.479 1.00 89.56 174 ASN A N 1
ATOM 1346 C CA . ASN A 1 174 ? 13.184 5.750 -16.283 1.00 89.56 174 ASN A CA 1
ATOM 1347 C C . ASN A 1 174 ? 12.512 7.115 -16.068 1.00 89.56 174 ASN A C 1
ATOM 1349 O O . ASN A 1 174 ? 12.101 7.432 -14.950 1.00 89.56 174 ASN A O 1
ATOM 1353 N N . LYS A 1 175 ? 12.311 7.891 -17.141 1.00 93.62 175 LYS A N 1
ATOM 1354 C CA . LYS A 1 175 ? 11.546 9.149 -17.111 1.00 93.62 175 LYS A CA 1
ATOM 1355 C C . LYS A 1 175 ? 10.089 8.918 -16.714 1.00 93.62 175 LYS A C 1
ATOM 1357 O O . LYS A 1 175 ? 9.557 9.674 -15.903 1.00 93.62 175 LYS A O 1
ATOM 1362 N N . LEU A 1 176 ? 9.452 7.868 -17.234 1.00 91.19 176 LEU A N 1
ATOM 1363 C CA . LEU A 1 176 ? 8.090 7.494 -16.853 1.00 91.19 176 LEU A CA 1
ATOM 1364 C C . LEU A 1 176 ? 8.002 7.152 -15.358 1.00 91.19 176 LEU A C 1
ATOM 1366 O O . LEU A 1 176 ? 7.151 7.702 -14.662 1.00 91.19 176 LEU A O 1
ATOM 1370 N N . MET A 1 177 ? 8.917 6.327 -14.843 1.00 90.25 177 MET A N 1
ATOM 1371 C CA . MET A 1 177 ? 8.981 5.988 -13.417 1.00 90.25 177 MET A CA 1
ATOM 1372 C C . MET A 1 177 ? 9.205 7.214 -12.534 1.00 90.25 177 MET A C 1
ATOM 1374 O O . MET A 1 177 ? 8.526 7.366 -11.521 1.00 90.25 177 MET A O 1
ATOM 1378 N N . ALA A 1 178 ? 10.109 8.116 -12.920 1.00 90.56 178 ALA A N 1
ATOM 1379 C CA . ALA A 1 178 ? 10.352 9.357 -12.189 1.00 90.56 178 ALA A CA 1
ATOM 1380 C C . ALA A 1 178 ? 9.127 10.287 -12.201 1.00 90.56 178 ALA A C 1
ATOM 1382 O O . ALA A 1 178 ? 8.821 10.912 -11.189 1.00 90.56 178 ALA A O 1
ATOM 1383 N N . LYS A 1 179 ? 8.391 10.350 -13.317 1.00 90.88 179 LYS A N 1
ATOM 1384 C CA . LYS A 1 179 ? 7.161 11.146 -13.444 1.00 90.88 179 LYS A CA 1
ATOM 1385 C C . LYS A 1 179 ? 6.019 10.600 -12.584 1.00 90.88 179 LYS A C 1
ATOM 1387 O O . LYS A 1 179 ? 5.278 11.389 -11.989 1.00 90.88 179 LYS A O 1
ATOM 1392 N N . LEU A 1 180 ? 5.841 9.280 -12.573 1.00 88.81 180 LEU A N 1
ATOM 1393 C CA . LEU A 1 180 ? 4.738 8.604 -11.886 1.00 88.81 180 LEU A CA 1
ATOM 1394 C C . LEU A 1 180 ? 5.009 8.435 -10.389 1.00 88.81 180 LEU A C 1
ATOM 1396 O O . LEU A 1 180 ? 4.129 8.674 -9.572 1.00 88.81 180 LEU A O 1
ATOM 1400 N N . PHE A 1 181 ? 6.245 8.101 -10.029 1.00 90.31 181 PHE A N 1
ATOM 1401 C CA . PHE A 1 181 ? 6.666 7.805 -8.665 1.00 90.31 181 PHE A CA 1
ATOM 1402 C C . PHE A 1 181 ? 7.842 8.696 -8.256 1.00 90.31 181 PHE A C 1
ATOM 1404 O O . PHE A 1 181 ? 8.867 8.193 -7.789 1.00 90.31 181 PHE A O 1
ATOM 1411 N N . SER A 1 182 ? 7.732 10.016 -8.424 1.00 89.69 182 SER A N 1
ATOM 1412 C CA . SER A 1 182 ? 8.699 10.945 -7.825 1.00 89.69 182 SER A CA 1
ATOM 1413 C C . SER A 1 182 ? 8.655 10.839 -6.294 1.00 89.69 182 SER A C 1
ATOM 1415 O O . SER A 1 182 ? 7.656 10.397 -5.724 1.00 89.69 182 SER A O 1
ATOM 1417 N N . GLN A 1 183 ? 9.722 11.244 -5.599 1.00 86.25 183 GLN A N 1
ATOM 1418 C CA . GLN A 1 183 ? 9.749 11.182 -4.128 1.00 86.25 183 GLN A CA 1
ATOM 1419 C C . GLN A 1 183 ? 8.600 11.963 -3.470 1.00 86.25 183 GLN A C 1
ATOM 1421 O O . GLN A 1 183 ? 8.114 11.566 -2.415 1.00 86.25 183 GLN A O 1
ATOM 1426 N N . GLU A 1 184 ? 8.152 13.044 -4.103 1.00 85.94 184 GLU A N 1
ATOM 1427 C CA . GLU A 1 184 ? 7.044 13.875 -3.625 1.00 85.94 184 GLU A CA 1
ATOM 1428 C C . GLU A 1 184 ? 5.684 13.196 -3.788 1.00 85.94 184 GLU A C 1
ATOM 1430 O O . GLU A 1 184 ? 4.812 13.367 -2.942 1.00 85.94 184 GLU A O 1
ATOM 1435 N N . LYS A 1 185 ? 5.515 12.405 -4.853 1.00 86.44 185 LYS A N 1
ATOM 1436 C CA . LYS A 1 185 ? 4.263 11.706 -5.169 1.00 86.44 185 LYS A CA 1
ATOM 1437 C C . LYS A 1 185 ? 4.098 10.391 -4.418 1.00 86.44 185 LYS A C 1
ATOM 1439 O O . LYS A 1 185 ? 2.979 9.898 -4.274 1.00 86.44 185 LYS A O 1
ATOM 1444 N N . ARG A 1 186 ? 5.201 9.775 -3.987 1.00 90.75 186 ARG A N 1
ATOM 1445 C CA . ARG A 1 186 ? 5.161 8.497 -3.271 1.00 90.75 186 ARG A CA 1
ATOM 1446 C C . ARG A 1 186 ? 4.505 8.659 -1.907 1.00 90.75 186 ARG A C 1
ATOM 1448 O O . ARG A 1 186 ? 4.774 9.614 -1.181 1.00 90.75 186 ARG A O 1
ATOM 1455 N N . LEU A 1 187 ? 3.735 7.645 -1.528 1.00 91.31 187 LEU A N 1
ATOM 1456 C CA . LEU A 1 187 ? 3.268 7.487 -0.162 1.00 91.31 187 LEU A CA 1
ATOM 1457 C C . LEU A 1 187 ? 4.462 7.431 0.796 1.00 91.31 187 LEU A C 1
ATOM 1459 O O . LEU A 1 187 ? 5.420 6.674 0.596 1.00 91.31 187 LEU A O 1
ATOM 1463 N N . LYS A 1 188 ? 4.394 8.256 1.841 1.00 91.56 188 LYS A N 1
ATOM 1464 C CA . LYS A 1 188 ? 5.430 8.366 2.867 1.00 91.56 188 LYS A CA 1
ATOM 1465 C C . LYS A 1 188 ? 5.019 7.547 4.075 1.00 91.56 188 LYS A C 1
ATOM 1467 O O . LYS A 1 188 ? 3.969 7.785 4.659 1.00 91.56 188 LYS A O 1
ATOM 1472 N N . TRP A 1 189 ? 5.868 6.593 4.431 1.00 92.38 189 TRP A N 1
ATOM 1473 C CA . TRP A 1 189 ? 5.598 5.629 5.488 1.00 92.38 189 TRP A CA 1
ATOM 1474 C C . TRP A 1 189 ? 6.255 6.052 6.798 1.00 92.38 189 TRP A C 1
ATOM 1476 O O . TRP A 1 189 ? 7.473 6.247 6.836 1.00 92.38 189 TRP A O 1
ATOM 1486 N N . THR A 1 190 ? 5.483 6.112 7.875 1.00 92.19 190 THR A N 1
ATOM 1487 C CA . THR A 1 190 ? 5.959 6.355 9.242 1.00 92.19 190 THR A CA 1
ATOM 1488 C C . THR A 1 190 ? 5.922 5.066 10.057 1.00 92.19 190 THR A C 1
ATOM 1490 O O . THR A 1 190 ? 5.228 4.111 9.709 1.00 92.19 190 THR A O 1
ATOM 1493 N N . LYS A 1 191 ? 6.725 4.989 11.125 1.00 87.31 191 LYS A N 1
ATOM 1494 C CA . LYS A 1 191 ? 6.584 3.908 12.111 1.00 87.31 191 LYS A CA 1
ATOM 1495 C C . LYS A 1 191 ? 5.242 4.109 12.812 1.00 87.31 191 LYS A C 1
ATOM 1497 O O . LYS A 1 191 ? 4.958 5.236 13.206 1.00 87.31 191 LYS A O 1
ATOM 1502 N N . THR A 1 192 ? 4.464 3.046 12.995 1.00 84.00 192 THR A N 1
ATOM 1503 C CA . THR A 1 192 ? 3.245 3.142 13.804 1.00 84.00 192 THR A CA 1
ATOM 1504 C C . THR A 1 192 ? 3.607 3.540 15.228 1.00 84.00 192 THR A C 1
ATOM 1506 O O . THR A 1 192 ? 4.486 2.922 15.840 1.00 84.00 192 THR A O 1
ATOM 1509 N N . GLY A 1 193 ? 2.928 4.551 15.760 1.00 60.94 193 GLY A N 1
ATOM 1510 C CA . GLY A 1 193 ? 3.097 5.028 17.132 1.00 60.94 193 GLY A CA 1
ATOM 1511 C C . GLY A 1 193 ? 2.459 4.112 18.175 1.00 60.94 193 GLY A C 1
ATOM 1512 O O . GLY A 1 193 ? 1.812 4.620 19.082 1.00 60.94 193 GLY A O 1
ATOM 1513 N N . LEU A 1 194 ? 2.591 2.784 18.044 1.00 52.06 194 LEU A N 1
ATOM 1514 C CA . LEU A 1 194 ? 2.125 1.852 19.070 1.00 52.06 194 LEU A CA 1
ATOM 1515 C C . LEU A 1 194 ? 2.850 2.179 20.380 1.00 52.06 194 LEU A C 1
ATOM 1517 O O . LEU A 1 194 ? 4.013 1.822 20.572 1.00 52.06 194 LEU A O 1
ATOM 1521 N N . MET A 1 195 ? 2.131 2.886 21.252 1.00 40.84 195 MET A N 1
ATOM 1522 C CA . MET A 1 195 ? 2.304 2.863 22.693 1.00 40.84 195 MET A CA 1
ATOM 1523 C C . MET A 1 195 ? 2.094 1.405 23.094 1.00 40.84 195 MET A C 1
ATOM 1525 O O . MET A 1 195 ? 0.966 0.948 23.273 1.00 40.84 195 MET A O 1
ATOM 1529 N N . VAL A 1 196 ? 3.181 0.640 23.134 1.00 36.00 196 VAL A N 1
ATOM 1530 C CA . VAL A 1 196 ? 3.207 -0.556 23.966 1.00 36.00 196 VAL A CA 1
ATOM 1531 C C . VAL A 1 196 ? 3.049 0.006 25.371 1.00 36.00 196 VAL A C 1
ATOM 1533 O O . VAL A 1 196 ? 3.954 0.679 25.855 1.00 36.00 196 VAL A O 1
ATOM 1536 N N . ASN A 1 197 ? 1.858 -0.125 25.952 1.00 33.09 197 ASN A N 1
ATOM 1537 C CA . ASN A 1 197 ? 1.708 0.107 27.379 1.00 33.09 197 ASN A CA 1
ATOM 1538 C C . ASN A 1 197 ? 2.646 -0.900 28.055 1.00 33.09 197 ASN A C 1
ATOM 1540 O O . ASN A 1 197 ? 2.418 -2.107 27.940 1.00 33.09 197 ASN A O 1
ATOM 1544 N N . GLU A 1 198 ? 3.738 -0.389 28.624 1.00 31.44 198 GLU A N 1
ATOM 1545 C CA . GLU A 1 198 ? 4.569 -1.109 29.593 1.00 31.44 198 GLU A CA 1
ATOM 1546 C C . GLU A 1 198 ? 3.757 -1.449 30.848 1.00 31.44 198 GLU A C 1
ATOM 1548 O O . GLU A 1 198 ? 2.868 -0.644 31.223 1.00 31.44 198 GLU A O 1
#

Secondary structure (DSSP, 8-state):
--GGGSSGGGTTTSSSSS----------GGGTTS---SEES-HHHHHHHHHHT-S--STTHHHHHHHHHHH-EEEEEE-SSSSSPPEEEEEE--S-SSEEEEEEEEETTEEEEEEEEEESEEEE--GGG-EEEEEEE-STTEEEEEEEEE-SS-EEEEEEEEEE-STTS-HHHHHHHHHHS-TTTBPPPEE-------

pLDDT: mean 75.48, std 19.19, range [28.47, 95.38]